Protein AF-A0A2W1AUL0-F1 (afdb_monomer_lite)

pLDDT: mean 84.04, std 12.59, range [45.38, 97.75]

Radius of gyration: 18.48 Å; chains: 1; bounding box: 65×39×52 Å

Secondary structure (DSSP, 8-state):
----PPP-B-SHHHHHHHHHHHHHHSTTIIIIIIGGG-EETTT-PBP------S-EEEES--S-SSSS----SEEEEETTEEEEEEEES--BTTT-HHHHHHHHHHHHHHHHHHHHHHH--EEETTEEEEEEEEE-TTS-EEEEEEE-TT-TTTTSSHHHHHHHHHHTT-EEEEEEESSPPBT--TTHHHHHHHHHHHHHHHHHHT-SSPPPGGGS--GGGEEEEEIIIIIHHHHHHTT--S--HHHHB----

Sequence (253 aa):
MAGVTSLRMYGENSATFLLFQALSQCPKGIEELFLNNLKAFGTGRRTEKKSFENVEVWLFPNFGRGIGFGEPDALILADGLVFWVEVETTINCKTRSAALKRSLRQMWRFHLFQLAVNKGIKIRDGSKVLMGSTLSDDNSLRDAKVKIRDHGVLRKDLPNRLKKAGENLHDHYVLLTVDKPVGGGEGYEKELCNELSNLEKEVSSNLSHPLDSETRLPVDRCWYLYWKGDIERKYNQQGCHAFKLEDIYVRIK

Foldseek 3Di:
DPDDDFAADEDQLVLLVQVVVLQVPFVCSCQQQNQQCWAAFPGRDGDPDRDWPPKDKDAQQAQDPAQGLGTARIWIATPLAIEREHEAAAAALVPPLVVLLVLLLSLLSVLQQLVQLLVHWDADPNFTKGWGWHAGPQREIDIHIGTQVVRPQNVDCVSVSSNSCSVVVRYAYEYEYADDHHPCDPCVSVSSVVSLVVSLVSNQVNDPDGDDPSSRNDSRRYTYDYCVPRRVVVSVVSVSPDDDVVSHYDYDD

Structure (mmCIF, N/CA/C/O backbone):
data_AF-A0A2W1AUL0-F1
#
_entry.id   AF-A0A2W1AUL0-F1
#
loop_
_atom_site.group_PDB
_atom_site.id
_atom_site.type_symbol
_atom_site.label_atom_id
_atom_site.label_alt_id
_atom_site.label_comp_id
_atom_site.label_asym_id
_atom_site.label_entity_id
_atom_site.label_seq_id
_atom_site.pdbx_PDB_ins_code
_atom_site.Cartn_x
_atom_site.Cartn_y
_atom_site.Cartn_z
_atom_site.occupancy
_atom_site.B_iso_or_equiv
_atom_site.auth_seq_id
_atom_site.auth_comp_id
_atom_site.auth_asym_id
_atom_site.auth_atom_id
_atom_site.pdbx_PDB_model_num
ATOM 1 N N . MET A 1 1 ? -43.736 -4.167 8.899 1.00 45.38 1 MET A N 1
ATOM 2 C CA . MET A 1 1 ? -42.270 -4.050 9.049 1.00 45.38 1 MET A CA 1
ATOM 3 C C . MET A 1 1 ? -41.641 -4.713 7.840 1.00 45.38 1 MET A C 1
ATOM 5 O O . MET A 1 1 ? -41.901 -5.890 7.631 1.00 45.38 1 MET A O 1
ATOM 9 N N . ALA A 1 2 ? -40.929 -3.965 6.995 1.00 46.81 2 ALA A N 1
ATOM 10 C CA . ALA A 1 2 ? -40.199 -4.569 5.883 1.00 46.81 2 ALA A CA 1
ATOM 11 C C . ALA A 1 2 ? -39.074 -5.435 6.467 1.00 46.81 2 ALA A C 1
ATOM 13 O O . ALA A 1 2 ? -38.302 -4.955 7.296 1.00 46.81 2 ALA A O 1
ATOM 14 N N . GLY A 1 3 ? -39.035 -6.718 6.103 1.00 51.38 3 GLY A N 1
ATOM 15 C CA . GLY A 1 3 ? -37.980 -7.621 6.549 1.00 51.38 3 GLY A CA 1
ATOM 16 C C . GLY A 1 3 ? -36.635 -7.131 6.026 1.00 51.38 3 GLY A C 1
ATOM 17 O O . GLY A 1 3 ? -36.447 -7.011 4.816 1.00 51.38 3 GLY A O 1
ATOM 18 N N . VAL A 1 4 ? -35.705 -6.823 6.929 1.00 62.81 4 VAL A N 1
ATOM 19 C CA . VAL A 1 4 ? -34.323 -6.529 6.547 1.00 62.81 4 VAL A CA 1
ATOM 20 C C . VAL A 1 4 ? -33.716 -7.834 6.040 1.00 62.81 4 VAL A C 1
ATOM 22 O O . VAL A 1 4 ? -33.586 -8.799 6.792 1.00 62.81 4 VAL A O 1
ATOM 25 N N . THR A 1 5 ? -33.390 -7.887 4.751 1.00 67.25 5 THR A N 1
ATOM 26 C CA . THR A 1 5 ? -32.674 -9.031 4.176 1.00 67.25 5 THR A CA 1
ATOM 27 C C . THR A 1 5 ? -31.221 -8.956 4.625 1.00 67.25 5 THR A C 1
ATOM 29 O O . THR A 1 5 ? -30.568 -7.932 4.427 1.00 67.25 5 THR A O 1
ATOM 32 N N . SER A 1 6 ? -30.708 -10.022 5.237 1.00 64.19 6 SER A N 1
ATOM 33 C CA . SER A 1 6 ? -29.301 -10.088 5.624 1.00 64.19 6 SER A CA 1
ATOM 34 C C . SER A 1 6 ? -28.426 -10.306 4.389 1.00 64.19 6 SER A C 1
ATOM 36 O O . SER A 1 6 ? -28.573 -11.288 3.661 1.00 64.19 6 SER A O 1
ATOM 38 N N . LEU A 1 7 ? -27.509 -9.371 4.143 1.00 64.38 7 LEU A N 1
ATOM 39 C CA . LEU A 1 7 ? -26.485 -9.500 3.112 1.00 64.38 7 LEU A CA 1
ATOM 40 C C . LEU A 1 7 ? -25.291 -10.258 3.706 1.00 64.38 7 LEU A C 1
ATOM 42 O O . LEU A 1 7 ? -24.773 -9.865 4.748 1.00 64.38 7 LEU A O 1
ATOM 46 N N . ARG A 1 8 ? -24.842 -11.329 3.044 1.00 68.44 8 ARG A N 1
ATOM 47 C CA . ARG A 1 8 ? -23.584 -12.015 3.376 1.00 68.44 8 ARG A CA 1
ATOM 48 C C . ARG A 1 8 ? -22.577 -11.749 2.274 1.00 68.44 8 ARG A C 1
ATOM 50 O O . ARG A 1 8 ? -22.843 -12.063 1.116 1.00 68.44 8 ARG A O 1
ATOM 57 N N . MET A 1 9 ? -21.440 -11.173 2.636 1.00 68.19 9 MET A N 1
ATOM 58 C CA . MET A 1 9 ? -20.373 -10.850 1.697 1.00 68.19 9 MET A CA 1
ATOM 59 C C . MET A 1 9 ? -19.154 -11.744 1.926 1.00 68.19 9 MET A C 1
ATOM 61 O O . MET A 1 9 ? -18.875 -12.167 3.050 1.00 68.19 9 MET A O 1
ATOM 65 N N . TYR A 1 10 ? -18.430 -12.020 0.843 1.00 69.06 10 TYR A N 1
ATOM 66 C CA . TYR A 1 10 ? -17.308 -12.955 0.807 1.00 69.06 10 TYR A CA 1
ATOM 67 C C . TYR A 1 10 ? -16.092 -12.305 0.133 1.00 69.06 10 TYR A C 1
ATOM 69 O O . TYR A 1 10 ? -16.246 -11.486 -0.776 1.00 69.06 10 TYR A O 1
ATOM 77 N N . GLY A 1 11 ? -14.889 -12.698 0.557 1.00 71.25 11 GLY A N 1
ATOM 78 C CA . GLY A 1 11 ? -13.615 -12.262 -0.029 1.00 71.25 11 GLY A CA 1
ATOM 79 C C . GLY A 1 11 ? -13.063 -10.927 0.492 1.00 71.25 11 GLY A C 1
ATOM 80 O O . GLY A 1 11 ? -13.791 -10.094 1.033 1.00 71.25 11 GLY A O 1
ATOM 81 N N . GLU A 1 12 ? -11.758 -10.732 0.300 1.00 75.31 12 GLU A N 1
ATOM 82 C CA . GLU A 1 12 ? -10.986 -9.571 0.776 1.00 75.31 12 GLU A CA 1
ATOM 83 C C . GLU A 1 12 ? -11.573 -8.239 0.301 1.00 75.31 12 GLU A C 1
ATOM 85 O O . GLU A 1 12 ? -11.867 -7.390 1.137 1.00 75.31 12 GLU A O 1
ATOM 90 N N . ASN A 1 13 ? -11.916 -8.104 -0.984 1.00 82.19 13 ASN A N 1
ATOM 91 C CA . ASN A 1 13 ? -12.506 -6.869 -1.515 1.00 82.19 13 ASN A CA 1
ATOM 92 C C . ASN A 1 13 ? -13.815 -6.478 -0.808 1.00 82.19 13 ASN A C 1
ATOM 94 O O . ASN A 1 13 ? -14.089 -5.297 -0.601 1.00 82.19 13 ASN A O 1
ATOM 98 N N . SER A 1 14 ? -14.635 -7.452 -0.403 1.00 81.12 14 SER A N 1
ATOM 99 C CA . SER A 1 14 ? -15.853 -7.158 0.357 1.00 81.12 14 SER A CA 1
ATOM 100 C C . SER A 1 14 ? -15.524 -6.603 1.740 1.00 81.12 14 SER A C 1
ATOM 102 O O . SER A 1 14 ? -16.143 -5.634 2.177 1.00 81.12 14 SER A O 1
ATOM 104 N N . ALA A 1 15 ? -14.538 -7.194 2.422 1.00 81.75 15 ALA A N 1
ATOM 105 C CA . ALA A 1 15 ? -14.069 -6.702 3.711 1.00 81.75 15 ALA A CA 1
ATOM 106 C C . ALA A 1 15 ? -13.467 -5.295 3.577 1.00 81.75 15 ALA A C 1
ATOM 108 O O . ALA A 1 15 ? -13.844 -4.410 4.340 1.00 81.75 15 ALA A O 1
ATOM 109 N N . THR A 1 16 ? -12.617 -5.061 2.573 1.00 87.81 16 THR A N 1
ATOM 110 C CA . THR A 1 16 ? -12.061 -3.742 2.237 1.00 87.81 16 THR A CA 1
ATOM 111 C C . THR A 1 16 ? -13.166 -2.706 2.056 1.00 87.81 16 THR A C 1
ATOM 113 O O . THR A 1 16 ? -13.157 -1.672 2.727 1.00 87.81 16 THR A O 1
ATOM 116 N N . PHE A 1 17 ? -14.147 -2.987 1.190 1.00 87.81 17 PHE A N 1
ATOM 117 C CA . PHE A 1 17 ? -15.248 -2.065 0.916 1.00 87.81 17 PHE A CA 1
ATOM 118 C C . PHE A 1 17 ? -16.004 -1.706 2.194 1.00 87.81 17 PHE A C 1
ATOM 120 O O . PHE A 1 17 ? -16.200 -0.531 2.492 1.00 87.81 17 PHE A O 1
ATOM 127 N N . LEU A 1 18 ? -16.379 -2.718 2.973 1.00 85.56 18 LEU A N 1
ATOM 128 C CA . LEU A 1 18 ? -17.125 -2.548 4.210 1.00 85.56 18 LEU A CA 1
ATOM 129 C C . LEU A 1 18 ? -16.354 -1.741 5.267 1.00 85.56 18 LEU A C 1
ATOM 131 O O . LEU A 1 18 ? -16.928 -0.855 5.897 1.00 85.56 18 LEU A O 1
ATOM 135 N N . LEU A 1 19 ? -15.056 -2.007 5.440 1.00 88.38 19 LEU A N 1
ATOM 136 C CA . LEU A 1 19 ? -14.200 -1.292 6.391 1.00 88.38 19 LEU A CA 1
ATOM 137 C C . LEU A 1 19 ? -14.102 0.194 6.040 1.00 88.38 19 LEU A C 1
ATOM 139 O O . LEU A 1 19 ? -14.337 1.055 6.889 1.00 88.38 19 LEU A O 1
ATOM 143 N N . PHE A 1 20 ? -13.789 0.505 4.782 1.00 91.31 20 PHE A N 1
ATOM 144 C CA . PHE A 1 20 ? -13.657 1.891 4.343 1.00 91.31 20 PHE A CA 1
ATOM 145 C C . PHE A 1 20 ? -15.004 2.613 4.264 1.00 91.31 20 PHE A C 1
ATOM 147 O O . PHE A 1 20 ? -15.067 3.799 4.586 1.00 91.31 20 PHE A O 1
ATOM 154 N N . GLN A 1 21 ? -16.093 1.910 3.943 1.00 88.81 21 GLN A N 1
ATOM 155 C CA . GLN A 1 21 ? -17.444 2.458 4.043 1.00 88.81 21 GLN A CA 1
ATOM 156 C C . GLN A 1 21 ? -17.768 2.840 5.493 1.00 88.81 21 GLN A C 1
ATOM 158 O O . GLN A 1 21 ? -18.166 3.978 5.743 1.00 88.81 21 GLN A O 1
ATOM 163 N N . ALA A 1 22 ? -17.531 1.940 6.451 1.00 86.88 22 ALA A N 1
ATOM 164 C CA . ALA A 1 22 ? -17.775 2.198 7.867 1.00 86.88 22 ALA A CA 1
ATOM 165 C C . ALA A 1 22 ? -16.948 3.390 8.375 1.00 86.88 22 ALA A C 1
ATOM 167 O O . ALA A 1 22 ? -17.487 4.280 9.033 1.00 86.88 22 ALA A O 1
ATOM 168 N N . LEU A 1 23 ? -15.660 3.452 8.018 1.00 89.81 23 LEU A N 1
ATOM 169 C CA . LEU A 1 23 ? -14.789 4.578 8.364 1.00 89.81 23 LEU A CA 1
ATOM 170 C C . LEU A 1 23 ? -15.255 5.897 7.738 1.00 89.81 23 LEU A C 1
ATOM 172 O O . LEU A 1 23 ? -15.193 6.926 8.403 1.00 89.81 23 LEU A O 1
ATOM 176 N N . SER A 1 24 ? -15.738 5.882 6.493 1.00 87.94 24 SER A N 1
ATOM 177 C CA . SER A 1 24 ? -16.216 7.096 5.815 1.00 87.94 24 SER A CA 1
ATOM 178 C C . SER A 1 24 ? -17.516 7.654 6.404 1.00 87.94 24 SER A C 1
ATOM 180 O O . SER A 1 24 ? -17.785 8.845 6.288 1.00 87.94 24 SER A O 1
ATOM 182 N N . GLN A 1 25 ? -18.318 6.800 7.046 1.00 85.81 25 GLN A N 1
ATOM 183 C CA . GLN A 1 25 ? -19.571 7.187 7.698 1.00 85.81 25 GLN A CA 1
ATOM 184 C C . GLN A 1 25 ? -19.369 7.703 9.127 1.00 85.81 25 GLN A C 1
ATOM 186 O O . GLN A 1 25 ? -20.283 8.297 9.695 1.00 85.81 25 GLN A O 1
ATOM 191 N N . CYS A 1 26 ? -18.195 7.477 9.717 1.00 85.12 26 CYS A N 1
ATOM 192 C CA . CYS A 1 26 ? -17.883 7.934 11.065 1.00 85.12 26 CYS A CA 1
ATOM 193 C C . CYS A 1 26 ? -17.193 9.311 10.976 1.00 85.12 26 CYS A C 1
ATOM 195 O O . CYS A 1 26 ? -16.295 9.480 10.142 1.00 85.12 26 CYS A O 1
ATOM 197 N N . PRO A 1 27 ? -17.586 10.316 11.785 1.00 83.38 27 PRO A N 1
ATOM 198 C CA . PRO A 1 27 ? -16.955 11.634 11.755 1.00 83.38 27 PRO A CA 1
ATOM 199 C C . PRO A 1 27 ? -15.437 11.522 11.910 1.00 83.38 27 PRO A C 1
ATOM 201 O O . PRO A 1 27 ? -14.952 10.971 12.894 1.00 83.38 27 PRO A O 1
ATOM 204 N N . LYS A 1 28 ? -14.688 12.016 10.915 1.00 85.56 28 LYS A N 1
ATOM 205 C CA . LYS A 1 28 ? -13.220 11.908 10.853 1.00 85.56 28 LYS A CA 1
ATOM 206 C C . LYS A 1 28 ? -12.685 10.474 10.982 1.00 85.56 28 LYS A C 1
ATOM 208 O O . LYS A 1 28 ? -11.548 10.280 11.401 1.00 85.56 28 LYS A O 1
ATOM 213 N N . GLY A 1 29 ? -13.451 9.452 10.595 1.00 89.94 29 GLY A N 1
ATOM 214 C CA . GLY A 1 29 ? -13.047 8.054 10.766 1.00 89.94 29 GLY A CA 1
ATOM 215 C C . GLY A 1 29 ? -11.745 7.709 10.038 1.00 89.94 29 GLY A C 1
ATOM 216 O O . GLY A 1 29 ? -10.861 7.079 10.617 1.00 89.94 29 GLY A O 1
ATOM 217 N N . ILE A 1 30 ? -11.561 8.184 8.802 1.00 92.75 30 ILE A N 1
ATOM 218 C CA . ILE A 1 30 ? -10.293 7.983 8.080 1.00 92.75 30 ILE A CA 1
ATOM 219 C C . ILE A 1 30 ? -9.129 8.698 8.786 1.00 92.75 30 ILE A C 1
ATOM 221 O O . ILE A 1 30 ? -8.042 8.145 8.897 1.00 92.75 30 ILE A O 1
ATOM 225 N N . GLU A 1 31 ? -9.339 9.891 9.329 1.00 91.75 31 GLU A N 1
ATOM 226 C CA . GLU A 1 31 ? -8.282 10.680 9.972 1.00 91.75 31 GLU A CA 1
ATOM 227 C C . GLU A 1 31 ? -7.930 10.133 11.364 1.00 91.75 31 GLU A C 1
ATOM 229 O O . GLU A 1 31 ? -6.799 9.728 11.630 1.00 91.75 31 GLU A O 1
ATOM 234 N N . GLU A 1 32 ? -8.911 10.091 12.263 1.00 89.12 32 GLU A N 1
ATOM 235 C CA . GLU A 1 32 ? -8.718 9.812 13.686 1.00 89.12 32 GLU A CA 1
ATOM 236 C C . GLU A 1 32 ? -8.629 8.320 14.004 1.00 89.12 32 GLU A C 1
ATOM 238 O O . GLU A 1 32 ? -7.923 7.925 14.941 1.00 89.12 32 GLU A O 1
ATOM 243 N N . LEU A 1 33 ? -9.342 7.482 13.247 1.00 90.62 33 LEU A N 1
ATOM 244 C CA . LEU A 1 33 ? -9.374 6.042 13.490 1.00 90.62 33 LEU A CA 1
ATOM 245 C C . LEU A 1 33 ? -8.360 5.309 12.618 1.00 90.62 33 LEU A C 1
ATOM 247 O O . LEU A 1 33 ? -7.656 4.448 13.140 1.00 90.62 33 LEU A O 1
ATOM 251 N N . PHE A 1 34 ? -8.220 5.668 11.342 1.00 94.12 34 PHE A N 1
ATOM 252 C CA . PHE A 1 34 ? -7.261 5.008 10.456 1.00 94.12 34 PHE A CA 1
ATOM 253 C C . PHE A 1 34 ? -5.871 5.660 10.511 1.00 94.12 34 PHE A C 1
ATOM 255 O O . PHE A 1 34 ? -4.945 5.068 11.068 1.00 94.12 34 PHE A O 1
ATOM 262 N N . LEU A 1 35 ? -5.716 6.884 9.994 1.00 94.38 35 LEU A N 1
ATOM 263 C CA . LEU A 1 35 ? -4.406 7.517 9.806 1.00 94.38 35 LEU A CA 1
ATOM 264 C C . LEU A 1 35 ? -3.670 7.722 11.139 1.00 94.38 35 LEU A C 1
ATOM 266 O O . LEU A 1 35 ? -2.532 7.278 11.270 1.00 94.38 35 LEU A O 1
ATOM 270 N N . ASN A 1 36 ? -4.335 8.264 12.166 1.00 92.12 36 ASN A N 1
ATOM 271 C CA . ASN A 1 36 ? -3.750 8.516 13.494 1.00 92.12 36 ASN A CA 1
ATOM 272 C C . ASN A 1 36 ? -3.357 7.247 14.279 1.00 92.12 36 ASN A C 1
ATOM 274 O O . ASN A 1 36 ? -2.718 7.338 15.332 1.00 92.12 36 ASN A O 1
ATOM 278 N N . ASN A 1 37 ? -3.752 6.057 13.814 1.00 92.50 37 ASN A N 1
ATOM 279 C CA . ASN A 1 37 ? -3.419 4.790 14.470 1.00 92.50 37 ASN A CA 1
ATOM 280 C C . ASN A 1 37 ? -2.408 3.948 13.699 1.00 92.50 37 ASN A C 1
ATOM 282 O O . ASN A 1 37 ? -2.004 2.906 14.220 1.00 92.50 37 ASN A O 1
ATOM 286 N N . LEU A 1 38 ? -1.971 4.393 12.516 1.00 94.44 38 LEU A N 1
ATOM 287 C CA . LEU A 1 38 ? -0.911 3.733 11.761 1.00 94.44 38 LEU A CA 1
ATOM 288 C C . LEU A 1 38 ? 0.337 3.574 12.627 1.00 94.44 38 LEU A C 1
ATOM 290 O O . LEU A 1 38 ? 0.796 4.536 13.243 1.00 94.44 38 LEU A O 1
ATOM 294 N N . LYS A 1 39 ? 0.883 2.357 12.660 1.00 93.62 39 LYS A N 1
ATOM 295 C CA . LYS A 1 39 ? 2.101 2.011 13.399 1.00 93.62 39 LYS A CA 1
ATOM 296 C C . LYS A 1 39 ? 3.233 1.712 12.430 1.00 93.62 39 LYS A C 1
ATOM 298 O O . LYS A 1 39 ? 3.053 0.922 11.507 1.00 93.62 39 LYS A O 1
ATOM 303 N N . ALA A 1 40 ? 4.390 2.323 12.644 1.00 93.06 40 ALA A N 1
ATOM 304 C CA . ALA A 1 40 ? 5.563 2.125 11.806 1.00 93.06 40 ALA A CA 1
ATOM 305 C C . ALA A 1 40 ? 6.111 0.700 11.947 1.00 93.06 40 ALA A C 1
ATOM 307 O O . ALA A 1 40 ? 6.136 0.129 13.047 1.00 93.06 40 ALA A O 1
ATOM 308 N N . PHE A 1 41 ? 6.605 0.144 10.843 1.00 91.94 41 PHE A N 1
ATOM 309 C CA . PHE A 1 41 ? 7.368 -1.103 10.860 1.00 91.94 41 PHE A CA 1
ATOM 310 C C . PHE A 1 41 ? 8.595 -0.971 11.785 1.00 91.94 41 PHE A C 1
ATOM 312 O O . PHE A 1 41 ? 9.116 0.121 12.023 1.00 91.94 41 PHE A O 1
ATOM 319 N N . GLY A 1 42 ? 9.028 -2.081 12.385 1.00 87.88 42 GLY A N 1
ATOM 320 C CA . GLY A 1 42 ? 10.198 -2.174 13.267 1.00 87.88 42 GLY A CA 1
ATOM 321 C C . GLY A 1 42 ? 10.044 -1.559 14.660 1.00 87.88 42 GLY A C 1
ATOM 322 O O . GLY A 1 42 ? 10.615 -2.080 15.616 1.00 87.88 42 GLY A O 1
ATOM 323 N N . THR A 1 43 ? 9.277 -0.475 14.793 1.00 89.50 43 THR A N 1
ATOM 324 C CA . THR A 1 43 ? 9.177 0.301 16.041 1.00 89.50 43 THR A CA 1
ATOM 325 C C . THR A 1 43 ? 7.787 0.300 16.663 1.00 89.50 43 THR A C 1
ATOM 327 O O . THR A 1 43 ? 7.659 0.568 17.854 1.00 89.50 43 THR A O 1
ATOM 330 N N . GLY A 1 44 ? 6.736 0.071 15.870 1.00 87.94 44 GLY A N 1
ATOM 331 C CA . GLY A 1 44 ? 5.352 0.191 16.324 1.00 87.94 44 GLY A CA 1
ATOM 332 C C . GLY A 1 44 ? 4.939 1.619 16.710 1.00 87.94 44 GLY A C 1
ATOM 333 O O . GLY A 1 44 ? 3.843 1.805 17.242 1.00 87.94 44 GLY A O 1
ATOM 334 N N . ARG A 1 45 ? 5.790 2.630 16.464 1.00 89.81 45 ARG A N 1
ATOM 335 C CA . ARG A 1 45 ? 5.486 4.035 16.768 1.00 89.81 45 ARG A CA 1
ATOM 336 C C . ARG A 1 45 ? 4.319 4.511 15.921 1.00 89.81 45 ARG A C 1
ATOM 338 O O . ARG A 1 45 ? 4.244 4.199 14.736 1.00 89.81 45 ARG A O 1
ATOM 345 N N . ARG A 1 46 ? 3.415 5.269 16.537 1.00 88.31 46 ARG A N 1
ATOM 346 C CA . ARG A 1 46 ? 2.269 5.850 15.837 1.00 88.31 46 ARG A CA 1
ATOM 347 C C . ARG A 1 46 ? 2.663 7.121 15.098 1.00 88.31 46 ARG A C 1
ATOM 349 O O . ARG A 1 46 ? 3.632 7.770 15.485 1.00 88.31 46 ARG A O 1
ATOM 356 N N . THR A 1 47 ? 1.890 7.478 14.075 1.00 80.69 47 THR A N 1
ATOM 357 C CA . THR A 1 47 ? 2.007 8.803 13.454 1.00 80.69 47 THR A CA 1
ATOM 358 C C . THR A 1 47 ? 1.810 9.916 14.490 1.00 80.69 47 THR A C 1
ATOM 360 O O . THR A 1 47 ? 0.986 9.807 15.401 1.00 80.69 47 THR A O 1
ATOM 363 N N . GLU A 1 48 ? 2.587 10.989 14.358 1.00 75.25 48 GLU A N 1
ATOM 364 C CA . GLU A 1 48 ? 2.522 12.157 15.245 1.00 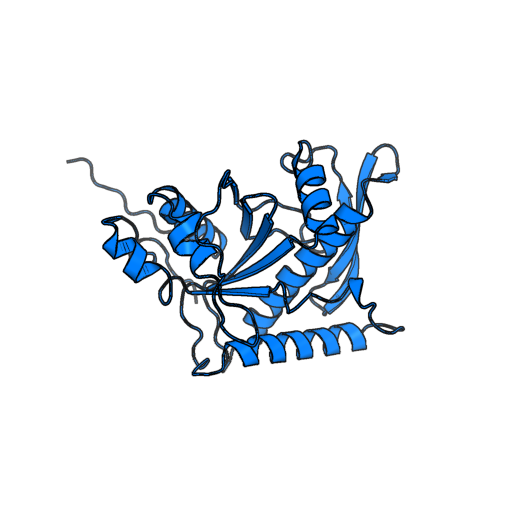75.25 48 GLU A CA 1
ATOM 365 C C . GLU A 1 48 ? 1.509 13.201 14.761 1.00 75.25 48 GLU A C 1
ATOM 367 O O . GLU A 1 48 ? 1.065 14.058 15.531 1.00 75.25 48 GLU A O 1
ATOM 372 N N . LYS A 1 49 ? 1.113 13.127 13.485 1.00 76.00 49 LYS A N 1
ATOM 373 C CA . LYS A 1 49 ? 0.153 14.052 12.890 1.00 76.00 49 LYS A CA 1
ATOM 374 C C . LYS A 1 49 ? -1.238 13.759 13.445 1.00 76.00 49 LYS A C 1
ATOM 376 O O . LYS A 1 49 ? -1.691 12.626 13.384 1.00 76.00 49 LYS A O 1
ATOM 381 N N . LYS A 1 50 ? -1.890 14.780 14.016 1.00 70.69 50 LYS A N 1
ATOM 382 C CA . LYS A 1 50 ? -3.195 14.647 14.694 1.00 70.69 50 LYS A CA 1
ATOM 383 C C . LYS A 1 50 ? -4.393 14.997 13.814 1.00 70.69 50 LYS A C 1
ATOM 385 O O . LYS A 1 50 ? -5.505 14.586 14.136 1.00 70.69 50 LYS A O 1
ATOM 390 N N . SER A 1 51 ? -4.178 15.752 12.744 1.00 83.56 51 SER A N 1
ATOM 391 C CA . SER A 1 51 ? -5.221 16.192 11.820 1.00 83.56 51 SER A CA 1
ATOM 392 C C . SER A 1 51 ? -4.733 16.053 10.392 1.00 83.56 51 SER A C 1
ATOM 394 O O . SER A 1 51 ? -3.580 16.374 10.103 1.00 83.56 51 SER A O 1
ATOM 396 N N . PHE A 1 52 ? -5.623 15.606 9.518 1.00 88.31 52 PHE A N 1
ATOM 397 C CA . PHE A 1 52 ? -5.407 15.592 8.082 1.00 88.31 52 PHE A CA 1
ATOM 398 C C . PHE A 1 52 ? -6.544 16.364 7.421 1.00 88.31 52 PHE A C 1
ATOM 400 O O . PHE A 1 52 ? -7.662 16.330 7.922 1.00 88.31 52 PHE A O 1
ATOM 407 N N . GLU A 1 53 ? -6.275 17.054 6.321 1.00 85.75 53 GLU A N 1
ATOM 408 C CA . GLU A 1 53 ? -7.300 17.730 5.532 1.00 85.75 53 GLU A CA 1
ATOM 409 C C . GLU A 1 53 ? -7.400 17.118 4.129 1.00 85.75 53 GLU A C 1
ATOM 411 O O . GLU A 1 53 ? -6.520 16.387 3.656 1.00 85.75 53 GLU A O 1
ATOM 416 N N . ASN A 1 54 ? -8.506 17.430 3.445 1.00 87.50 54 ASN A N 1
ATOM 417 C CA . ASN A 1 54 ? -8.767 17.024 2.060 1.00 87.50 54 ASN A CA 1
ATOM 418 C C . ASN A 1 54 ? -8.621 15.511 1.833 1.00 87.50 54 ASN A C 1
ATOM 420 O O . ASN A 1 54 ? -8.058 15.075 0.826 1.00 87.50 54 ASN A O 1
ATOM 424 N N . VAL A 1 55 ? -9.107 14.720 2.794 1.00 92.38 55 VAL A N 1
ATOM 425 C CA . VAL A 1 55 ? -9.004 13.265 2.751 1.00 92.38 55 VAL A CA 1
ATOM 426 C C . VAL A 1 55 ? -9.885 12.697 1.647 1.00 92.38 55 VAL A C 1
ATOM 428 O O . VAL A 1 55 ? -11.095 12.914 1.609 1.00 92.38 55 VAL A O 1
ATOM 431 N N . GLU A 1 56 ? -9.269 11.915 0.773 1.00 93.00 56 GLU A N 1
ATOM 432 C CA . GLU A 1 56 ? -9.925 11.238 -0.336 1.00 93.00 56 GLU A CA 1
ATOM 433 C C . GLU A 1 56 ? -9.540 9.758 -0.329 1.00 93.00 56 GLU A C 1
ATOM 435 O O . GLU A 1 56 ? -8.363 9.424 -0.198 1.00 93.00 56 GLU A O 1
ATOM 440 N N . VAL A 1 57 ? -10.524 8.868 -0.478 1.00 93.44 57 VAL A N 1
ATOM 441 C CA . VAL A 1 57 ? -10.320 7.413 -0.496 1.00 93.44 57 VAL A CA 1
ATOM 442 C C . VAL A 1 57 ? -10.766 6.862 -1.843 1.00 93.44 57 VAL A C 1
ATOM 444 O O . VAL A 1 57 ? -11.929 6.988 -2.224 1.00 93.44 57 VAL A O 1
ATOM 447 N N . TRP A 1 58 ? -9.847 6.210 -2.546 1.00 93.25 58 TRP A N 1
ATOM 448 C CA . TRP A 1 58 ? -10.110 5.484 -3.783 1.00 93.25 58 TRP A CA 1
ATOM 449 C C . TRP A 1 58 ? -10.052 3.989 -3.494 1.00 93.25 58 TRP A C 1
ATOM 451 O O . TRP A 1 58 ? -9.017 3.501 -3.050 1.00 93.25 58 TRP A O 1
ATOM 461 N N . LEU A 1 59 ? -11.133 3.255 -3.754 1.00 92.19 59 LEU A N 1
ATOM 462 C CA . LEU A 1 59 ? -11.170 1.803 -3.563 1.00 92.19 59 LEU A CA 1
ATOM 463 C C . LEU A 1 59 ? -10.835 1.070 -4.861 1.00 92.19 59 LEU A C 1
ATOM 465 O O . LEU A 1 59 ? -11.345 1.430 -5.925 1.00 92.19 59 LEU A O 1
ATOM 469 N N . PHE A 1 60 ? -9.992 0.044 -4.753 1.00 89.75 60 PHE A N 1
ATOM 470 C CA . PHE A 1 60 ? -9.578 -0.839 -5.849 1.00 89.75 60 PHE A CA 1
ATOM 471 C C . PHE A 1 60 ? -9.071 -0.120 -7.118 1.00 89.75 60 PHE A C 1
ATOM 473 O O . PHE A 1 60 ? -9.476 -0.488 -8.231 1.00 89.75 60 PHE A O 1
ATOM 480 N N . PRO A 1 61 ? -8.220 0.929 -7.033 1.00 88.12 61 PRO A N 1
ATOM 481 C CA . PRO A 1 61 ? -7.692 1.541 -8.240 1.00 88.12 61 PRO A CA 1
ATOM 482 C C . PRO A 1 61 ? -6.734 0.564 -8.939 1.00 88.12 61 PRO A C 1
ATOM 484 O O . PRO A 1 61 ? -5.610 0.333 -8.516 1.00 88.12 61 PRO A O 1
ATOM 487 N N . ASN A 1 62 ? -7.196 -0.032 -10.032 1.00 84.75 62 ASN A N 1
ATOM 488 C CA . ASN A 1 62 ? -6.447 -1.048 -10.764 1.00 84.75 62 ASN A CA 1
ATOM 489 C C . ASN A 1 62 ? -5.299 -0.422 -11.569 1.00 84.75 62 ASN A C 1
ATOM 491 O O . ASN A 1 62 ? -5.563 0.382 -12.457 1.00 84.75 62 ASN A O 1
ATOM 495 N N . PHE A 1 63 ? -4.049 -0.823 -11.314 1.00 86.44 63 PHE A N 1
ATOM 496 C CA . PHE A 1 63 ? -2.857 -0.410 -12.075 1.00 86.44 63 PHE A CA 1
ATOM 497 C C . PHE A 1 63 ? -2.225 -1.593 -12.833 1.00 86.44 63 PHE A C 1
ATOM 499 O O . PHE A 1 63 ? -1.011 -1.682 -13.038 1.00 86.44 63 PHE A O 1
ATOM 506 N N . GLY A 1 64 ? -3.085 -2.505 -13.292 1.00 74.56 64 GLY A N 1
ATOM 507 C CA . GLY A 1 64 ? -2.754 -3.726 -14.015 1.00 74.56 64 GLY A CA 1
ATOM 508 C C . GLY A 1 64 ? -2.642 -4.950 -13.099 1.00 74.56 64 GLY A C 1
ATOM 509 O O . GLY A 1 64 ? -1.962 -4.921 -12.076 1.00 74.56 64 GLY A O 1
ATOM 510 N N . ARG A 1 65 ? -3.262 -6.065 -13.508 1.00 62.28 65 ARG A N 1
ATOM 511 C CA . ARG A 1 65 ? -3.185 -7.374 -12.828 1.00 62.28 65 ARG A CA 1
ATOM 512 C C . ARG A 1 65 ? -2.089 -8.257 -13.441 1.00 62.28 65 ARG A C 1
ATOM 514 O O . ARG A 1 65 ? -1.771 -8.121 -14.622 1.00 62.28 65 ARG A O 1
ATOM 521 N N . GLY A 1 66 ? -1.521 -9.176 -12.659 1.00 65.44 66 GLY A N 1
ATOM 522 C CA . GLY A 1 66 ? -0.457 -10.083 -13.115 1.00 65.44 66 GLY A CA 1
ATOM 523 C C . GLY A 1 66 ? 0.883 -9.364 -13.302 1.00 65.44 66 GLY A C 1
ATOM 524 O O . GLY A 1 66 ? 1.525 -9.011 -12.322 1.00 65.44 66 GLY A O 1
ATOM 525 N N . ILE A 1 67 ? 1.287 -9.113 -14.555 1.00 66.00 67 ILE A N 1
ATOM 526 C CA . ILE A 1 67 ? 2.533 -8.394 -14.922 1.00 66.00 67 ILE A CA 1
ATOM 527 C C . ILE A 1 67 ? 2.329 -6.854 -14.873 1.00 66.00 67 ILE A C 1
ATOM 529 O O . ILE A 1 67 ? 3.116 -6.071 -15.394 1.00 66.00 67 ILE A O 1
ATOM 533 N N . GLY A 1 68 ? 1.229 -6.390 -14.273 1.00 81.31 68 GLY A N 1
ATOM 534 C CA . GLY A 1 68 ? 1.005 -4.978 -13.958 1.00 81.31 68 GLY A CA 1
ATOM 535 C C . GLY A 1 68 ? 1.663 -4.558 -12.644 1.00 81.31 68 GLY A C 1
ATOM 536 O O . GLY A 1 68 ? 2.469 -5.289 -12.070 1.00 81.31 68 GLY A O 1
ATOM 537 N N . PHE A 1 69 ? 1.299 -3.381 -12.142 1.00 87.00 69 PHE A N 1
ATOM 538 C CA . PHE A 1 69 ? 1.808 -2.887 -10.861 1.00 87.00 69 PHE A CA 1
ATOM 539 C C . PHE A 1 69 ? 0.891 -3.204 -9.669 1.00 87.00 69 PHE A C 1
ATOM 541 O O . PHE A 1 69 ? 1.092 -2.688 -8.573 1.00 87.00 69 PHE A O 1
ATOM 548 N N . GLY A 1 70 ? -0.109 -4.062 -9.873 1.00 86.56 70 GLY A N 1
ATOM 549 C CA . GLY A 1 70 ? -1.063 -4.448 -8.842 1.00 86.56 70 GLY A CA 1
ATOM 550 C C . GLY A 1 70 ? -2.291 -3.541 -8.782 1.00 86.56 70 GLY A C 1
ATOM 551 O O . GLY A 1 70 ? -2.493 -2.636 -9.593 1.00 86.56 70 GLY A O 1
ATOM 552 N N . GLU A 1 71 ? -3.150 -3.842 -7.820 1.00 90.69 71 GLU A N 1
ATOM 553 C CA . GLU A 1 71 ? -4.394 -3.138 -7.516 1.00 90.69 71 GLU A CA 1
ATOM 554 C C . GLU A 1 71 ? -4.412 -3.001 -5.993 1.00 90.69 71 GLU A C 1
ATOM 556 O O . GLU A 1 71 ? -4.688 -3.999 -5.335 1.00 90.69 71 GLU A O 1
ATOM 561 N N . PRO A 1 72 ? -4.032 -1.845 -5.415 1.00 92.62 72 PRO A N 1
ATOM 562 C CA . PRO A 1 72 ? -4.196 -1.649 -3.983 1.00 92.62 72 PRO A CA 1
ATOM 563 C C . PRO A 1 72 ? -5.677 -1.736 -3.625 1.00 92.62 72 PRO A C 1
ATOM 565 O O . PRO A 1 72 ? -6.543 -1.272 -4.372 1.00 92.62 72 PRO A O 1
ATOM 568 N N . ASP A 1 73 ? -5.958 -2.289 -2.454 1.00 93.88 73 ASP A N 1
ATOM 569 C CA . ASP A 1 73 ? -7.302 -2.347 -1.892 1.00 93.88 73 ASP A CA 1
ATOM 570 C C . ASP A 1 73 ? -7.889 -0.947 -1.701 1.00 93.88 73 ASP A C 1
ATOM 572 O O . ASP A 1 73 ? -9.049 -0.684 -2.037 1.00 93.88 73 ASP A O 1
ATOM 576 N N . ALA A 1 74 ? -7.060 -0.022 -1.215 1.00 95.25 74 ALA A N 1
ATOM 577 C CA . ALA A 1 74 ? -7.396 1.389 -1.143 1.00 95.25 74 ALA A CA 1
ATOM 578 C C . ALA A 1 74 ? -6.181 2.288 -1.393 1.00 95.25 74 ALA A C 1
ATOM 580 O O . ALA A 1 74 ? -5.041 1.948 -1.086 1.00 95.25 74 ALA A O 1
ATOM 581 N N . LEU A 1 75 ? -6.442 3.483 -1.910 1.00 95.81 75 LEU A N 1
ATOM 582 C CA . LEU A 1 75 ? -5.485 4.576 -2.016 1.00 95.81 75 LEU A CA 1
ATOM 583 C C . LEU A 1 75 ? -6.071 5.791 -1.297 1.00 95.81 75 LEU A C 1
ATOM 585 O O . LEU A 1 75 ? -7.129 6.290 -1.686 1.00 95.81 75 LEU A O 1
ATOM 589 N N . ILE A 1 76 ? -5.395 6.257 -0.249 1.00 96.06 76 ILE A N 1
ATOM 590 C CA . ILE A 1 76 ? -5.832 7.407 0.550 1.00 96.06 76 ILE A CA 1
ATOM 591 C C . ILE A 1 76 ? -4.926 8.593 0.244 1.00 96.06 76 ILE A C 1
ATOM 593 O O . ILE A 1 76 ? -3.704 8.481 0.307 1.00 96.06 76 ILE A O 1
ATOM 597 N N . LEU A 1 77 ? -5.523 9.737 -0.068 1.00 94.88 77 LEU A N 1
ATOM 598 C CA . LEU A 1 77 ? -4.823 10.989 -0.333 1.00 94.88 77 LEU A CA 1
ATOM 599 C C . LEU A 1 77 ? -5.191 11.970 0.776 1.00 94.88 77 LEU A C 1
ATOM 601 O O . LEU A 1 77 ? -6.375 12.182 1.015 1.00 94.88 77 LEU A O 1
ATOM 605 N N . ALA A 1 78 ? -4.200 12.541 1.459 1.00 93.19 78 ALA A N 1
ATOM 606 C CA . ALA A 1 78 ? -4.434 13.429 2.598 1.00 93.19 78 ALA A CA 1
ATOM 607 C C . ALA A 1 78 ? -3.270 14.416 2.760 1.00 93.19 78 ALA A C 1
ATOM 609 O O . ALA A 1 78 ? -2.134 13.995 2.947 1.00 93.19 78 ALA A O 1
ATOM 610 N N . ASP A 1 79 ? -3.517 15.725 2.672 1.00 89.69 79 ASP A N 1
ATOM 611 C CA . ASP A 1 79 ? -2.480 16.776 2.768 1.00 89.69 79 ASP A CA 1
ATOM 612 C C . ASP A 1 79 ? -1.238 16.570 1.883 1.00 89.69 79 ASP A C 1
ATOM 614 O O . ASP A 1 79 ? -0.103 16.832 2.284 1.00 89.69 79 ASP A O 1
ATOM 618 N N . GLY A 1 80 ? -1.433 16.060 0.666 1.00 90.56 80 GLY A N 1
ATOM 619 C CA . GLY A 1 80 ? -0.325 15.747 -0.243 1.00 90.56 80 GLY A CA 1
ATOM 620 C C . GLY A 1 80 ? 0.485 14.502 0.139 1.00 90.56 80 GLY A C 1
ATOM 621 O O . GLY A 1 80 ? 1.472 14.212 -0.534 1.00 90.56 80 GLY A O 1
ATOM 622 N N . LEU A 1 81 ? 0.062 13.772 1.173 1.00 94.62 81 LEU A N 1
ATOM 623 C CA . LEU A 1 81 ? 0.498 12.415 1.486 1.00 94.62 81 LEU A CA 1
ATOM 624 C C . LEU A 1 81 ? -0.349 11.408 0.709 1.00 94.62 81 LEU A C 1
ATOM 626 O O . LEU A 1 81 ? -1.525 11.654 0.415 1.00 94.62 81 LEU A O 1
ATOM 630 N N . VAL A 1 82 ? 0.256 10.267 0.400 1.00 96.69 82 VAL A N 1
ATOM 631 C CA . VAL A 1 82 ? -0.379 9.160 -0.314 1.00 96.69 82 VAL A CA 1
ATOM 632 C C . VAL A 1 82 ? -0.181 7.890 0.493 1.00 96.69 82 VAL A C 1
ATOM 634 O O . VAL A 1 82 ? 0.952 7.527 0.784 1.00 96.69 82 VAL A O 1
ATOM 637 N N . PHE A 1 83 ? -1.262 7.189 0.816 1.00 97.44 83 PHE A N 1
ATOM 638 C CA . PHE A 1 83 ? -1.219 5.909 1.513 1.00 97.44 83 PHE A CA 1
ATOM 639 C C . PHE A 1 83 ? -1.767 4.812 0.602 1.00 97.44 83 PHE A C 1
ATOM 641 O O . PHE A 1 83 ? -2.957 4.792 0.286 1.00 97.44 83 PHE A O 1
ATOM 648 N N . TRP A 1 84 ? -0.888 3.908 0.185 1.00 97.44 84 TRP A N 1
ATOM 649 C CA . TRP A 1 84 ? -1.197 2.705 -0.580 1.00 97.44 84 TRP A CA 1
ATOM 650 C C . TRP A 1 84 ? -1.554 1.587 0.393 1.00 97.44 84 TRP A C 1
ATOM 652 O O . TRP A 1 84 ? -0.694 1.164 1.162 1.00 97.44 84 TRP A O 1
ATOM 662 N N . VAL A 1 85 ? -2.802 1.130 0.401 1.00 96.81 85 VAL A N 1
ATOM 663 C CA . VAL A 1 85 ? -3.304 0.183 1.401 1.00 96.81 85 VAL A CA 1
ATOM 664 C C . VAL A 1 85 ? -3.514 -1.189 0.776 1.00 96.81 85 VAL A C 1
ATOM 666 O O . VAL A 1 85 ? -4.231 -1.313 -0.214 1.00 96.81 85 VAL A O 1
ATOM 669 N N . GLU A 1 86 ? -2.925 -2.200 1.405 1.00 94.94 86 GLU A N 1
ATOM 670 C CA . GLU A 1 86 ? -3.220 -3.621 1.218 1.00 94.94 86 GLU A CA 1
ATOM 671 C C . GLU A 1 86 ? -4.023 -4.110 2.428 1.00 94.94 86 GLU A C 1
ATOM 673 O O . GLU A 1 86 ? -3.641 -3.845 3.575 1.00 94.94 86 GLU A O 1
ATOM 678 N N . VAL A 1 87 ? -5.135 -4.801 2.196 1.00 91.06 87 VAL A N 1
ATOM 679 C CA . VAL A 1 87 ? -6.032 -5.306 3.235 1.00 91.06 87 VAL A CA 1
ATOM 680 C C . VAL A 1 87 ? -5.984 -6.822 3.272 1.00 91.06 87 VAL A C 1
ATOM 682 O O . VAL A 1 87 ? -6.305 -7.513 2.317 1.00 91.06 87 VAL A O 1
ATOM 685 N N . GLU A 1 88 ? -5.690 -7.352 4.451 1.00 86.81 88 GLU A N 1
ATOM 686 C CA . GLU A 1 88 ? -5.642 -8.786 4.679 1.00 86.81 88 GLU A CA 1
ATOM 687 C C . GLU A 1 88 ? -6.636 -9.215 5.750 1.00 86.81 88 GLU A C 1
ATOM 689 O O . GLU A 1 88 ? -6.623 -8.766 6.904 1.00 86.81 88 GLU A O 1
ATOM 694 N N . THR A 1 89 ? -7.510 -10.154 5.390 1.00 76.06 89 THR A N 1
ATOM 695 C CA . THR A 1 89 ? -8.519 -10.640 6.338 1.00 76.06 89 THR A CA 1
ATOM 696 C C . THR A 1 89 ? -7.942 -11.635 7.337 1.00 76.06 89 THR A C 1
ATOM 698 O O . THR A 1 89 ? -8.519 -11.795 8.413 1.00 76.06 89 THR A O 1
ATOM 701 N N . THR A 1 90 ? -6.807 -12.279 7.034 1.00 69.88 90 THR A N 1
ATOM 702 C CA . THR A 1 90 ? -6.073 -13.128 7.984 1.00 69.88 90 THR A CA 1
ATOM 703 C C . THR A 1 90 ? -4.567 -13.097 7.767 1.00 69.88 90 THR A C 1
ATOM 705 O O . THR A 1 90 ? -4.086 -13.569 6.743 1.00 69.88 90 THR A O 1
ATOM 708 N N . ILE A 1 91 ? -3.816 -12.726 8.805 1.00 64.44 91 ILE A N 1
ATOM 709 C CA . ILE A 1 91 ? -2.373 -12.985 8.879 1.00 64.44 91 ILE A CA 1
ATOM 710 C C . ILE A 1 91 ? -2.089 -13.881 10.086 1.00 64.44 91 ILE A C 1
ATOM 712 O O . ILE A 1 91 ? -2.569 -13.646 11.194 1.00 64.44 91 ILE A O 1
ATOM 716 N N . ASN A 1 92 ? -1.325 -14.951 9.874 1.00 59.81 92 ASN A N 1
ATOM 717 C CA . ASN A 1 92 ? -0.854 -15.830 10.944 1.00 59.81 92 ASN A CA 1
ATOM 718 C C . ASN A 1 92 ? 0.666 -15.954 10.829 1.00 59.81 92 ASN A C 1
ATOM 720 O O . ASN A 1 92 ? 1.166 -16.608 9.918 1.00 59.81 92 ASN A O 1
ATOM 724 N N . CYS A 1 93 ? 1.394 -15.347 11.762 1.00 54.97 93 CYS A N 1
ATOM 725 C CA . CYS A 1 93 ? 2.856 -15.308 11.729 1.00 54.97 93 CYS A CA 1
ATOM 726 C C . CYS A 1 93 ? 3.504 -16.659 12.052 1.00 54.97 93 CYS A C 1
ATOM 728 O O . CYS A 1 93 ? 4.618 -16.923 11.621 1.00 54.97 93 CYS A O 1
ATOM 730 N N . LYS A 1 94 ? 2.802 -17.547 12.769 1.00 53.38 94 LYS A N 1
ATOM 731 C CA . LYS A 1 94 ? 3.324 -18.875 13.140 1.00 53.38 94 LYS A CA 1
ATOM 732 C C . LYS A 1 94 ? 3.295 -19.889 11.998 1.00 53.38 94 LYS A C 1
ATOM 734 O O . LYS A 1 94 ? 4.105 -20.804 11.984 1.00 53.38 94 LYS A O 1
ATOM 739 N N . THR A 1 95 ? 2.326 -19.782 11.086 1.00 52.50 95 THR A N 1
ATOM 740 C CA . THR A 1 95 ? 2.058 -20.824 10.068 1.00 52.50 95 THR A CA 1
ATOM 741 C C . THR A 1 95 ? 1.732 -20.283 8.672 1.00 52.50 95 THR A C 1
ATOM 743 O O . THR A 1 95 ? 1.637 -21.062 7.730 1.00 52.50 95 THR A O 1
ATOM 746 N N . ARG A 1 96 ? 1.562 -18.963 8.501 1.00 57.50 96 ARG A N 1
ATOM 747 C CA . ARG A 1 96 ? 1.158 -18.318 7.237 1.00 57.50 96 ARG A CA 1
ATOM 748 C C . ARG A 1 96 ? 2.079 -17.154 6.835 1.00 57.50 96 ARG A C 1
ATOM 750 O O . ARG A 1 96 ? 1.588 -16.122 6.379 1.00 57.50 96 ARG A O 1
ATOM 757 N N . SER A 1 97 ? 3.403 -17.353 6.907 1.00 64.38 97 SER A N 1
ATOM 758 C CA . SER A 1 97 ? 4.404 -16.461 6.271 1.00 64.38 97 SER A CA 1
ATOM 759 C C . SER A 1 97 ? 4.062 -16.192 4.795 1.00 64.38 97 SER A C 1
ATOM 761 O O . SER A 1 97 ? 4.226 -15.078 4.318 1.00 64.38 97 SER A O 1
ATOM 763 N N . ALA A 1 98 ? 3.453 -17.155 4.093 1.00 78.62 98 ALA A N 1
ATOM 764 C CA . ALA A 1 98 ? 3.035 -16.980 2.703 1.00 78.62 98 ALA A CA 1
ATOM 765 C C . ALA A 1 98 ? 2.023 -15.838 2.483 1.00 78.62 98 ALA A C 1
ATOM 767 O O . ALA A 1 98 ? 2.163 -15.110 1.507 1.00 78.62 98 ALA A O 1
ATOM 768 N N . ALA A 1 99 ? 1.022 -15.665 3.358 1.00 80.88 99 ALA A N 1
ATOM 769 C CA . ALA A 1 99 ? 0.043 -14.584 3.203 1.00 80.88 99 ALA A CA 1
ATOM 770 C C . ALA A 1 99 ? 0.720 -13.226 3.406 1.00 80.88 99 ALA A C 1
ATOM 772 O O . ALA A 1 99 ? 0.703 -12.409 2.497 1.00 80.88 99 ALA A O 1
ATOM 773 N N . LEU A 1 100 ? 1.447 -13.065 4.518 1.00 85.75 100 LEU A N 1
ATOM 774 C CA . LEU A 1 100 ? 2.205 -11.847 4.800 1.00 85.75 100 LEU A CA 1
ATOM 775 C C . LEU A 1 100 ? 3.204 -11.511 3.682 1.00 85.75 100 LEU A C 1
ATOM 777 O O . LEU A 1 100 ? 3.259 -10.373 3.231 1.00 85.75 100 LEU A O 1
ATOM 781 N N . LYS A 1 101 ? 3.960 -12.496 3.180 1.00 88.69 101 LYS A N 1
ATOM 782 C CA . LYS A 1 101 ? 4.877 -12.297 2.048 1.00 88.69 101 LYS A CA 1
ATOM 783 C C . LYS A 1 101 ? 4.152 -11.827 0.788 1.00 88.69 101 LYS A C 1
ATOM 785 O O . LYS A 1 101 ? 4.689 -10.978 0.082 1.00 88.69 101 LYS A O 1
ATOM 790 N N . ARG A 1 102 ? 2.949 -12.340 0.495 1.00 89.31 102 ARG A N 1
ATOM 791 C CA . ARG A 1 102 ? 2.139 -11.850 -0.636 1.00 89.31 102 ARG A CA 1
ATOM 792 C C . ARG A 1 102 ? 1.735 -10.393 -0.437 1.00 89.31 102 ARG A C 1
ATOM 794 O O . ARG A 1 102 ? 1.915 -9.615 -1.365 1.00 89.31 102 ARG A O 1
ATOM 801 N N . SER A 1 103 ? 1.282 -10.011 0.752 1.00 91.38 103 SER A N 1
ATOM 802 C CA . SER A 1 103 ? 0.892 -8.627 1.047 1.00 91.38 103 SER A CA 1
ATOM 803 C C . SER A 1 103 ? 2.097 -7.679 0.964 1.00 91.38 103 SER A C 1
ATOM 805 O O . SER A 1 103 ? 2.030 -6.636 0.321 1.00 91.38 103 SER A O 1
ATOM 807 N N . LEU A 1 104 ? 3.255 -8.076 1.511 1.00 93.69 104 LEU A N 1
ATOM 808 C CA . LEU A 1 104 ? 4.509 -7.317 1.387 1.00 93.69 104 LEU A CA 1
ATOM 809 C C . LEU A 1 104 ? 4.956 -7.182 -0.075 1.00 93.69 104 LEU A C 1
ATOM 811 O O . LEU A 1 104 ? 5.418 -6.120 -0.489 1.00 93.69 104 LEU A O 1
ATOM 815 N N . ARG A 1 105 ? 4.777 -8.231 -0.887 1.00 93.94 105 ARG A N 1
ATOM 816 C CA . ARG A 1 105 ? 5.020 -8.179 -2.333 1.00 93.94 105 ARG A CA 1
ATOM 817 C C . ARG A 1 105 ? 4.089 -7.183 -3.024 1.00 93.94 105 ARG A C 1
ATOM 819 O O . ARG A 1 105 ? 4.557 -6.449 -3.888 1.00 93.94 105 ARG A O 1
ATOM 826 N N . GLN A 1 106 ? 2.806 -7.138 -2.665 1.00 93.88 106 GLN A N 1
ATOM 827 C CA . GLN A 1 106 ? 1.863 -6.156 -3.219 1.00 93.88 106 GLN A CA 1
ATOM 828 C C . GLN A 1 106 ? 2.259 -4.729 -2.844 1.00 93.88 106 GLN A C 1
ATOM 830 O O . GLN A 1 106 ? 2.393 -3.888 -3.730 1.00 93.88 106 GLN A O 1
ATOM 835 N N . MET A 1 107 ? 2.591 -4.479 -1.575 1.00 95.81 107 MET A N 1
ATOM 836 C CA . MET A 1 107 ? 3.136 -3.188 -1.138 1.00 95.81 107 MET A CA 1
ATOM 837 C C . MET A 1 107 ? 4.371 -2.789 -1.954 1.00 95.81 107 MET A C 1
ATOM 839 O O . MET A 1 107 ? 4.497 -1.645 -2.389 1.00 95.81 107 MET A O 1
ATOM 843 N N . TRP A 1 108 ? 5.259 -3.747 -2.235 1.00 95.88 108 TRP A N 1
ATOM 844 C CA . TRP A 1 108 ? 6.414 -3.519 -3.095 1.00 95.88 108 TRP A CA 1
ATOM 845 C C . TRP A 1 108 ? 5.999 -3.170 -4.533 1.00 95.88 108 TRP A C 1
ATOM 847 O O . TRP A 1 108 ? 6.512 -2.212 -5.107 1.00 95.88 108 TRP A O 1
ATOM 857 N N . ARG A 1 109 ? 5.014 -3.855 -5.123 1.00 95.50 109 ARG A N 1
ATOM 858 C CA . ARG A 1 109 ? 4.479 -3.481 -6.446 1.00 95.50 109 ARG A CA 1
ATOM 859 C C . ARG A 1 109 ? 3.944 -2.047 -6.472 1.00 95.50 109 ARG A C 1
ATOM 861 O O . ARG A 1 109 ? 4.209 -1.336 -7.441 1.00 95.50 109 ARG A O 1
ATOM 868 N N . PHE A 1 110 ? 3.280 -1.594 -5.407 1.00 95.75 110 PHE A N 1
ATOM 869 C CA . PHE A 1 110 ? 2.810 -0.206 -5.292 1.00 95.75 110 PHE A CA 1
ATOM 870 C C . PHE A 1 110 ? 3.978 0.776 -5.274 1.00 95.75 110 PHE A C 1
ATOM 872 O O . PHE A 1 110 ? 3.934 1.810 -5.938 1.00 95.75 110 PHE A O 1
ATOM 879 N N . HIS A 1 111 ? 5.061 0.427 -4.582 1.00 96.50 111 HIS A N 1
ATOM 880 C CA . HIS A 1 111 ? 6.271 1.236 -4.596 1.00 96.50 111 HIS A CA 1
ATOM 881 C C . HIS A 1 111 ? 6.889 1.334 -5.990 1.00 96.50 111 HIS A C 1
ATOM 883 O O . HIS A 1 111 ? 7.194 2.425 -6.473 1.00 96.50 111 HIS A O 1
ATOM 889 N N . LEU A 1 112 ? 6.982 0.212 -6.698 1.00 95.69 112 LEU A N 1
ATOM 890 C CA . LEU A 1 112 ? 7.488 0.209 -8.065 1.00 95.69 112 LEU A CA 1
ATOM 891 C C . LEU A 1 112 ? 6.578 0.993 -9.024 1.00 95.69 112 LEU A C 1
ATOM 893 O O . LEU A 1 112 ? 7.071 1.643 -9.952 1.00 95.69 112 LEU A O 1
ATOM 897 N N . PHE A 1 113 ? 5.265 1.008 -8.775 1.00 95.25 113 PHE A N 1
ATOM 898 C CA . PHE A 1 113 ? 4.344 1.891 -9.486 1.00 95.25 113 PHE A CA 1
ATOM 899 C C . PHE A 1 113 ? 4.655 3.363 -9.231 1.00 95.25 113 PHE A C 1
ATOM 901 O O . PHE A 1 113 ? 4.738 4.144 -10.179 1.00 95.25 113 PHE A O 1
ATOM 908 N N . GLN A 1 114 ? 4.866 3.744 -7.971 1.00 95.75 114 GLN A N 1
ATOM 909 C CA . GLN A 1 114 ? 5.217 5.111 -7.597 1.00 95.75 114 GLN A CA 1
ATOM 910 C C . GLN A 1 114 ? 6.508 5.568 -8.295 1.00 95.75 114 GLN A C 1
ATOM 912 O O . GLN A 1 114 ? 6.562 6.675 -8.834 1.00 95.75 114 GLN A O 1
ATOM 917 N N . LEU A 1 115 ? 7.521 4.702 -8.393 1.00 95.44 115 LEU A N 1
ATOM 918 C CA . LEU A 1 115 ? 8.733 4.988 -9.170 1.00 95.44 115 LEU A CA 1
ATOM 919 C C . LEU A 1 115 ? 8.436 5.175 -10.664 1.00 95.44 115 LEU A C 1
ATOM 921 O O . LEU A 1 115 ? 8.993 6.071 -11.303 1.00 95.44 115 LEU A O 1
ATOM 925 N N . ALA A 1 116 ? 7.556 4.352 -11.242 1.00 94.50 116 ALA A N 1
ATOM 926 C CA . ALA A 1 116 ? 7.138 4.494 -12.636 1.00 94.50 116 ALA A CA 1
ATOM 927 C C . ALA A 1 116 ? 6.407 5.826 -12.882 1.00 94.50 116 ALA A C 1
ATOM 929 O O . ALA A 1 116 ? 6.642 6.476 -13.902 1.00 94.50 116 ALA A O 1
ATOM 930 N N . VAL A 1 117 ? 5.571 6.266 -11.936 1.00 94.06 117 VAL A N 1
ATOM 931 C CA . VAL A 1 117 ? 4.918 7.584 -11.963 1.00 94.06 117 VAL A CA 1
ATOM 932 C C . VAL A 1 117 ? 5.952 8.712 -11.904 1.00 94.06 117 VAL A C 1
ATOM 934 O O . VAL A 1 117 ? 5.877 9.639 -12.714 1.00 94.06 117 VAL A O 1
ATOM 937 N N . ASN A 1 118 ? 6.955 8.614 -11.026 1.00 93.50 118 ASN A N 1
ATOM 938 C CA . ASN A 1 118 ? 8.022 9.615 -10.896 1.00 93.50 118 ASN A CA 1
ATOM 939 C C . ASN A 1 118 ? 8.849 9.756 -12.184 1.00 93.50 118 ASN A C 1
ATOM 941 O O . ASN A 1 118 ? 9.158 10.872 -12.605 1.00 93.50 118 ASN A O 1
ATOM 945 N N . LYS A 1 119 ? 9.130 8.634 -12.863 1.00 92.62 119 LYS A N 1
ATOM 946 C CA . LYS A 1 119 ? 9.798 8.602 -14.180 1.00 92.62 119 LYS A CA 1
ATOM 947 C C . LYS A 1 119 ? 8.964 9.239 -15.298 1.00 92.62 119 LYS A C 1
ATOM 949 O O . LYS A 1 119 ? 9.510 9.590 -16.345 1.00 92.62 119 LYS A O 1
ATOM 954 N N . GLY A 1 120 ? 7.663 9.404 -15.079 1.00 89.88 120 GLY A N 1
ATOM 955 C CA . GLY A 1 120 ? 6.759 10.118 -15.965 1.00 89.88 120 GLY A CA 1
ATOM 956 C C . GLY A 1 120 ? 6.149 9.270 -17.080 1.00 89.88 120 GLY A C 1
ATOM 957 O O . GLY A 1 120 ? 6.570 8.159 -17.409 1.00 89.88 120 GLY A O 1
ATOM 958 N N . ILE A 1 121 ? 5.107 9.841 -17.680 1.00 87.56 121 ILE A N 1
ATOM 959 C CA . ILE A 1 121 ? 4.338 9.229 -18.764 1.00 87.56 121 ILE A CA 1
ATOM 960 C C . ILE A 1 121 ? 5.139 9.303 -20.065 1.00 87.56 121 ILE A C 1
ATOM 962 O O . ILE A 1 121 ? 5.563 10.378 -20.485 1.00 87.56 121 ILE A O 1
ATOM 966 N N . LYS A 1 122 ? 5.274 8.167 -20.752 1.00 88.00 122 LYS A N 1
ATOM 967 C CA . LYS A 1 122 ? 5.930 8.064 -22.061 1.00 88.00 122 LYS A CA 1
ATOM 968 C C . LYS A 1 122 ? 4.903 7.904 -23.179 1.00 88.00 122 LYS A C 1
ATOM 970 O O . LYS A 1 122 ? 3.790 7.428 -22.952 1.00 88.00 122 LYS A O 1
ATOM 975 N N . ILE A 1 123 ? 5.288 8.265 -24.402 1.00 82.62 123 ILE A N 1
ATOM 976 C CA . ILE A 1 123 ? 4.519 7.963 -25.616 1.00 82.62 123 ILE A CA 1
ATOM 977 C C . ILE A 1 123 ? 5.177 6.763 -26.303 1.00 82.62 123 ILE A C 1
ATOM 979 O O . ILE A 1 123 ? 6.360 6.809 -26.628 1.00 82.62 123 ILE A O 1
ATOM 983 N N . ARG A 1 124 ? 4.416 5.685 -26.518 1.00 80.94 124 ARG A N 1
ATOM 984 C CA . ARG A 1 124 ? 4.828 4.516 -27.311 1.00 80.94 124 ARG A CA 1
ATOM 985 C C . ARG A 1 124 ? 3.680 4.034 -28.175 1.00 80.94 124 ARG A C 1
ATOM 987 O O . ARG A 1 124 ? 2.563 3.912 -27.677 1.00 80.94 124 ARG A O 1
ATOM 994 N N . ASP A 1 125 ? 3.966 3.746 -29.440 1.00 82.56 125 ASP A N 1
ATOM 995 C CA . ASP A 1 125 ? 2.995 3.210 -30.403 1.00 82.56 125 ASP A CA 1
ATOM 996 C C . ASP A 1 125 ? 1.697 4.047 -30.434 1.00 82.56 125 ASP A C 1
ATOM 998 O O . ASP A 1 125 ? 0.582 3.533 -30.360 1.00 82.56 125 ASP A O 1
ATOM 1002 N N . GLY A 1 126 ? 1.846 5.380 -30.402 1.00 81.06 126 GLY A N 1
ATOM 1003 C CA . GLY A 1 126 ? 0.730 6.335 -30.366 1.00 81.06 126 GLY A CA 1
ATOM 1004 C C . GLY A 1 126 ? -0.068 6.384 -29.053 1.00 81.06 126 GLY A C 1
ATOM 1005 O O . GLY A 1 126 ? -1.087 7.067 -28.983 1.00 81.06 126 GLY A O 1
ATOM 1006 N N . SER A 1 127 ? 0.366 5.685 -28.000 1.00 83.81 127 SER A N 1
ATOM 1007 C CA . SER A 1 127 ? -0.330 5.602 -26.709 1.00 83.81 127 SER A CA 1
ATOM 1008 C C . SER A 1 127 ? 0.491 6.198 -25.562 1.00 83.81 127 SER A C 1
ATOM 1010 O O . SER A 1 127 ? 1.694 5.958 -25.454 1.00 83.81 127 SER A O 1
ATOM 1012 N N . LYS A 1 128 ? -0.176 6.930 -24.657 1.00 87.00 128 LYS A N 1
ATOM 1013 C CA . LYS A 1 128 ? 0.397 7.362 -23.370 1.00 87.00 128 LYS A CA 1
ATOM 1014 C C . LYS A 1 128 ? 0.461 6.178 -22.406 1.00 87.00 128 LYS A C 1
ATOM 1016 O O . LYS A 1 128 ? -0.564 5.536 -22.152 1.00 87.00 128 LYS A O 1
ATOM 1021 N N . VAL A 1 129 ? 1.651 5.888 -21.891 1.00 88.62 129 VAL A N 1
ATOM 1022 C CA . VAL A 1 129 ? 1.925 4.709 -21.064 1.00 88.62 129 VAL A CA 1
ATOM 1023 C C . VAL A 1 129 ? 2.816 5.061 -19.876 1.00 88.62 129 VAL A C 1
ATOM 1025 O O . VAL A 1 129 ? 3.743 5.859 -20.006 1.00 88.62 129 VAL A O 1
ATOM 1028 N N . LEU A 1 130 ? 2.549 4.438 -18.731 1.00 90.00 130 LEU A N 1
ATOM 1029 C CA . LEU A 1 130 ? 3.500 4.339 -17.624 1.00 90.00 130 LEU A CA 1
ATOM 1030 C C . LEU A 1 130 ? 4.265 3.025 -17.767 1.00 90.00 130 LEU A C 1
ATOM 1032 O O . LEU A 1 130 ? 3.673 1.996 -18.103 1.00 90.00 130 LEU A O 1
ATOM 1036 N N . MET A 1 131 ? 5.576 3.075 -17.551 1.00 91.94 131 MET A N 1
ATOM 1037 C CA . MET A 1 131 ? 6.467 1.921 -17.645 1.00 91.94 131 MET A CA 1
ATOM 1038 C C . MET A 1 131 ? 7.457 1.927 -16.489 1.00 91.94 131 MET A C 1
ATOM 1040 O O . MET A 1 131 ? 7.960 2.981 -16.104 1.00 91.94 131 MET A O 1
ATOM 1044 N N . GLY A 1 132 ? 7.777 0.741 -15.996 1.00 93.38 132 GLY A N 1
ATOM 1045 C CA . GLY A 1 132 ? 8.707 0.531 -14.898 1.00 93.38 132 GLY A CA 1
ATOM 1046 C C . GLY A 1 132 ? 8.811 -0.950 -14.572 1.00 93.38 132 GLY A C 1
ATOM 1047 O O . GLY A 1 132 ? 8.194 -1.775 -15.241 1.00 93.38 132 GLY A O 1
ATOM 1048 N N . SER A 1 133 ? 9.585 -1.276 -13.547 1.00 93.81 133 SER A N 1
ATOM 1049 C CA . SER A 1 133 ? 9.660 -2.642 -13.037 1.00 93.81 133 SER A CA 1
ATOM 1050 C C . SER A 1 133 ? 8.414 -2.970 -12.211 1.00 93.81 133 SER A C 1
ATOM 1052 O O . SER A 1 133 ? 7.788 -2.085 -11.646 1.00 93.81 133 SER A O 1
ATOM 1054 N N . THR A 1 134 ? 8.070 -4.242 -12.100 1.00 94.44 134 THR A N 1
ATOM 1055 C CA . THR A 1 134 ? 7.139 -4.789 -11.108 1.00 94.44 134 THR A CA 1
ATOM 1056 C C . THR A 1 134 ? 7.734 -6.068 -10.535 1.00 94.44 134 THR A C 1
ATOM 1058 O O . THR A 1 134 ? 8.713 -6.593 -11.066 1.00 94.44 134 THR A O 1
ATOM 1061 N N . LEU A 1 135 ? 7.134 -6.587 -9.471 1.00 93.06 135 LEU A N 1
ATOM 1062 C CA . LEU A 1 135 ? 7.552 -7.826 -8.829 1.00 93.06 135 LEU A CA 1
ATOM 1063 C C . LEU A 1 135 ? 6.562 -8.952 -9.163 1.00 93.06 135 LEU A C 1
ATOM 1065 O O . LEU A 1 135 ? 5.394 -8.851 -8.806 1.00 93.06 135 LEU A O 1
ATOM 1069 N N . SER A 1 136 ? 6.964 -10.031 -9.838 1.00 91.44 136 SER A N 1
ATOM 1070 C CA . SER A 1 136 ? 6.070 -11.175 -10.104 1.00 91.44 136 SER A CA 1
ATOM 1071 C C . SER A 1 136 ? 5.901 -12.093 -8.885 1.00 91.44 136 SER A C 1
ATOM 1073 O O . SER A 1 136 ? 6.543 -11.912 -7.852 1.00 91.44 136 SER A O 1
ATOM 1075 N N . ASP A 1 137 ? 4.978 -13.059 -8.966 1.00 89.38 137 ASP A N 1
ATOM 1076 C CA . ASP A 1 137 ? 4.651 -13.938 -7.829 1.00 89.38 137 ASP A CA 1
ATOM 1077 C C . ASP A 1 137 ? 5.756 -14.940 -7.463 1.00 89.38 137 ASP A C 1
ATOM 1079 O O . ASP A 1 137 ? 5.773 -15.467 -6.350 1.00 89.38 137 ASP A O 1
ATOM 1083 N N . ASP A 1 138 ? 6.694 -15.149 -8.381 1.00 90.31 138 ASP A N 1
ATOM 1084 C CA . ASP A 1 138 ? 7.952 -15.878 -8.203 1.00 90.31 138 ASP A CA 1
ATOM 1085 C C . ASP A 1 138 ? 9.073 -14.989 -7.618 1.00 90.31 138 ASP A C 1
ATOM 1087 O O . ASP A 1 138 ? 10.231 -15.395 -7.599 1.00 90.31 138 ASP A O 1
ATOM 1091 N N . ASN A 1 139 ? 8.748 -13.767 -7.172 1.00 91.44 139 ASN A N 1
ATOM 1092 C CA . ASN A 1 139 ? 9.689 -12.763 -6.670 1.00 91.44 139 ASN A CA 1
ATOM 1093 C C . ASN A 1 139 ? 10.750 -12.314 -7.699 1.00 91.44 139 ASN A C 1
ATOM 1095 O O . ASN A 1 139 ? 11.827 -11.860 -7.318 1.00 91.44 139 ASN A O 1
ATOM 1099 N N . SER A 1 140 ? 10.477 -12.424 -9.001 1.00 92.38 140 SER A N 1
ATOM 1100 C CA . SER A 1 140 ? 11.344 -11.869 -10.052 1.00 92.38 140 SER A CA 1
ATOM 1101 C C . SER A 1 140 ? 10.930 -10.447 -10.433 1.00 92.38 140 SER A C 1
ATOM 1103 O O . SER A 1 140 ? 9.740 -10.133 -10.485 1.00 92.38 140 SER A O 1
ATOM 1105 N N . LEU A 1 141 ? 11.894 -9.580 -10.759 1.00 93.44 141 LEU A N 1
ATOM 1106 C CA . LEU A 1 141 ? 11.575 -8.287 -11.368 1.00 93.44 141 LEU A CA 1
ATOM 1107 C C . LEU A 1 141 ? 11.200 -8.475 -12.842 1.00 93.44 141 LEU A C 1
ATOM 1109 O O . LEU A 1 141 ? 11.881 -9.177 -13.590 1.00 93.44 141 LEU A O 1
ATOM 1113 N N . ARG A 1 142 ? 10.103 -7.846 -13.260 1.00 92.44 142 ARG A N 1
ATOM 1114 C CA . ARG A 1 142 ? 9.573 -7.893 -14.629 1.00 92.44 142 ARG A CA 1
ATOM 1115 C C . ARG A 1 142 ? 9.260 -6.486 -15.117 1.00 92.44 142 ARG A C 1
ATOM 1117 O O . ARG A 1 142 ? 8.973 -5.608 -14.311 1.00 92.44 142 ARG A O 1
ATOM 1124 N N . ASP A 1 143 ? 9.240 -6.288 -16.428 1.00 92.06 143 ASP A N 1
ATOM 1125 C CA . ASP A 1 143 ? 8.757 -5.036 -17.006 1.00 92.06 143 ASP A CA 1
ATOM 1126 C C . ASP A 1 143 ? 7.229 -4.964 -16.930 1.00 92.06 143 ASP A C 1
ATOM 1128 O O . ASP A 1 143 ? 6.525 -5.813 -17.477 1.00 92.06 143 ASP A O 1
ATOM 1132 N N . ALA A 1 144 ? 6.721 -3.910 -16.299 1.00 91.69 144 ALA A N 1
ATOM 1133 C CA . ALA A 1 144 ? 5.308 -3.578 -16.250 1.00 91.69 144 ALA A CA 1
ATOM 1134 C C . ALA A 1 144 ? 4.980 -2.369 -17.126 1.00 91.69 144 ALA A C 1
ATOM 1136 O O . ALA A 1 144 ? 5.766 -1.430 -17.310 1.00 91.69 144 ALA A O 1
ATOM 1137 N N . LYS A 1 145 ? 3.760 -2.386 -17.665 1.00 89.31 145 LYS A N 1
ATOM 1138 C CA . LYS A 1 145 ? 3.224 -1.328 -18.519 1.00 89.31 145 LYS A CA 1
ATOM 1139 C C . LYS A 1 145 ? 1.752 -1.099 -18.215 1.00 89.31 145 LYS A C 1
ATOM 1141 O O . LYS A 1 145 ? 0.953 -2.028 -18.281 1.00 89.31 145 LYS A O 1
ATOM 1146 N N . VAL A 1 146 ? 1.382 0.163 -18.014 1.00 87.56 146 VAL A N 1
ATOM 1147 C CA . VAL A 1 146 ? -0.017 0.589 -17.886 1.00 87.56 146 VAL A CA 1
ATOM 1148 C C . VAL A 1 146 ? -0.345 1.572 -18.997 1.00 87.56 146 VAL A C 1
ATOM 1150 O O . VAL A 1 146 ? 0.329 2.589 -19.171 1.00 87.56 146 VAL A O 1
ATOM 1153 N N . LYS A 1 147 ? -1.384 1.264 -19.778 1.00 84.75 147 LYS A N 1
ATOM 1154 C CA . LYS A 1 147 ? -1.930 2.181 -20.785 1.00 84.75 147 LYS A CA 1
ATOM 1155 C C . LYS A 1 147 ? -2.867 3.174 -20.099 1.00 84.75 147 LYS A C 1
ATOM 1157 O O . LYS A 1 147 ? -3.737 2.776 -19.335 1.00 84.75 147 LYS A O 1
ATOM 1162 N N . ILE A 1 148 ? -2.695 4.462 -20.392 1.00 80.25 148 ILE A N 1
ATOM 1163 C CA . ILE A 1 148 ? -3.466 5.546 -19.753 1.00 80.25 148 ILE A CA 1
ATOM 1164 C C . ILE A 1 148 ? -4.739 5.868 -20.542 1.00 80.25 148 ILE A C 1
ATOM 1166 O O . ILE A 1 148 ? -5.755 6.285 -19.984 1.00 80.25 148 ILE A O 1
ATOM 1170 N N . ARG A 1 149 ? -4.711 5.656 -21.864 1.00 69.81 149 ARG A N 1
ATOM 1171 C CA . ARG A 1 149 ? -5.922 5.713 -22.689 1.00 69.81 149 ARG A CA 1
ATOM 1172 C C . ARG A 1 149 ? -6.890 4.648 -22.166 1.00 69.81 149 ARG A C 1
ATOM 1174 O O . ARG A 1 149 ? -6.470 3.525 -21.928 1.00 69.81 149 ARG A O 1
ATOM 1181 N N . ASP A 1 150 ? -8.134 5.020 -21.909 1.00 66.25 150 ASP A N 1
ATOM 1182 C CA . ASP A 1 150 ? -9.133 4.120 -21.316 1.00 66.25 150 ASP A CA 1
ATOM 1183 C C . ASP A 1 150 ? -9.302 4.316 -19.791 1.00 66.25 150 ASP A C 1
ATOM 1185 O O . ASP A 1 150 ? -10.363 4.069 -19.227 1.00 66.25 150 ASP A O 1
ATOM 1189 N N . HIS A 1 151 ? -8.242 4.752 -19.099 1.00 69.69 151 HIS A N 1
ATOM 1190 C CA . HIS A 1 151 ? -8.070 4.467 -17.673 1.00 69.69 151 HIS A CA 1
ATOM 1191 C C . HIS A 1 151 ? -8.818 5.441 -16.750 1.00 69.69 151 HIS A C 1
ATOM 1193 O O . HIS A 1 151 ? -8.337 6.540 -16.484 1.00 69.69 151 HIS A O 1
ATOM 1199 N N . GLY A 1 152 ? -9.969 5.035 -16.204 1.00 69.62 152 GLY A N 1
ATOM 1200 C CA . GLY A 1 152 ? -10.831 5.897 -15.374 1.00 69.62 152 GLY A CA 1
ATOM 1201 C C . GLY A 1 152 ? -10.115 6.613 -14.217 1.00 69.62 152 GLY A C 1
ATOM 1202 O O . GLY A 1 152 ? -10.386 7.783 -13.961 1.00 69.62 152 GLY A O 1
ATOM 1203 N N . VAL A 1 153 ? -9.147 5.939 -13.588 1.00 74.12 153 VAL A N 1
ATOM 1204 C CA . VAL A 1 153 ? -8.349 6.463 -12.462 1.00 74.12 153 VAL A CA 1
ATOM 1205 C C . VAL A 1 153 ? -7.166 7.351 -12.906 1.00 74.12 153 VAL A C 1
ATOM 1207 O O . VAL A 1 153 ? -6.969 8.437 -12.372 1.00 74.12 153 VAL A O 1
ATOM 1210 N N . LEU A 1 154 ? -6.394 6.944 -13.924 1.00 76.75 154 LEU A N 1
ATOM 1211 C CA . LEU A 1 154 ? -5.159 7.629 -14.351 1.00 76.75 154 LEU A CA 1
ATOM 1212 C C . LEU A 1 154 ? -5.372 8.738 -15.395 1.00 76.75 154 LEU A C 1
ATOM 1214 O O . LEU A 1 154 ? -4.409 9.326 -15.882 1.00 76.75 154 LEU A O 1
ATOM 1218 N N . ARG A 1 155 ? -6.621 9.023 -15.768 1.00 68.50 155 ARG A N 1
ATOM 1219 C CA . ARG A 1 155 ? -6.974 10.059 -16.753 1.00 68.50 155 ARG A CA 1
ATOM 1220 C C . ARG A 1 155 ? -7.049 11.478 -16.199 1.00 68.50 155 ARG A C 1
ATOM 1222 O O . ARG A 1 155 ? -7.106 12.413 -16.994 1.00 68.50 155 ARG A O 1
ATOM 1229 N N . LYS A 1 156 ? -7.116 11.632 -14.878 1.00 71.94 156 LYS A N 1
ATOM 1230 C CA . LYS A 1 156 ? -7.323 12.924 -14.213 1.00 71.94 156 LYS A CA 1
ATOM 1231 C C . LYS A 1 156 ? -6.004 13.479 -13.654 1.00 71.94 156 LYS A C 1
ATOM 1233 O O . LYS A 1 156 ? -4.935 13.264 -14.215 1.00 71.94 156 LYS A O 1
ATOM 1238 N N . ASP A 1 157 ? -6.095 14.218 -12.562 1.00 84.62 157 ASP A N 1
ATOM 1239 C CA . ASP A 1 157 ? -5.023 14.842 -11.791 1.00 84.62 157 ASP A CA 1
ATOM 1240 C C . ASP A 1 157 ? -4.217 13.854 -10.932 1.00 84.62 157 ASP A C 1
ATOM 1242 O O . ASP A 1 157 ? -3.106 14.182 -10.512 1.00 84.62 157 ASP A O 1
ATOM 1246 N N . LEU A 1 158 ? -4.739 12.644 -10.694 1.00 88.12 158 LEU A N 1
ATOM 1247 C CA . LEU A 1 158 ? -4.112 11.663 -9.808 1.00 88.12 158 LEU A CA 1
ATOM 1248 C C . LEU A 1 158 ? -2.631 11.385 -10.131 1.00 88.12 158 LEU A C 1
ATOM 1250 O O . LEU A 1 158 ? -1.831 11.475 -9.204 1.00 88.12 158 LEU A O 1
ATOM 1254 N N . PRO A 1 159 ? -2.196 11.139 -11.388 1.00 89.50 159 PRO A N 1
ATOM 1255 C CA . PRO A 1 159 ? -0.774 10.932 -11.676 1.00 89.50 159 PRO A CA 1
ATOM 1256 C C . PRO A 1 159 ? 0.114 12.104 -11.244 1.00 89.50 159 PRO A C 1
ATOM 1258 O O . PRO A 1 159 ? 1.225 11.881 -10.776 1.00 89.50 159 PRO A O 1
ATOM 1261 N N . ASN A 1 160 ? -0.371 13.346 -11.349 1.00 89.81 160 ASN A N 1
ATOM 1262 C CA . ASN A 1 160 ? 0.382 14.525 -10.918 1.00 89.81 160 ASN A CA 1
ATOM 1263 C C . ASN A 1 160 ? 0.461 14.612 -9.390 1.00 89.81 160 ASN A C 1
ATOM 1265 O O . ASN A 1 160 ? 1.509 14.957 -8.851 1.00 89.81 160 ASN A O 1
ATOM 1269 N N . ARG A 1 161 ? -0.629 14.276 -8.688 1.00 92.38 161 ARG A N 1
ATOM 1270 C CA . ARG A 1 161 ? -0.660 14.221 -7.217 1.00 92.38 161 ARG A CA 1
ATOM 1271 C C . ARG A 1 161 ? 0.268 13.135 -6.685 1.00 92.38 161 ARG A C 1
ATOM 1273 O O . ARG A 1 161 ? 1.069 13.413 -5.799 1.00 92.38 161 ARG A O 1
ATOM 1280 N N . LEU A 1 162 ? 0.217 11.946 -7.284 1.00 93.94 162 LEU A N 1
ATOM 1281 C CA . LEU A 1 162 ? 1.120 10.840 -6.977 1.00 93.94 162 LEU A CA 1
ATOM 1282 C C . LEU A 1 162 ? 2.574 11.220 -7.253 1.00 93.94 162 LEU A C 1
ATOM 1284 O O . LEU A 1 162 ? 3.425 11.012 -6.397 1.00 93.94 162 LEU A O 1
ATOM 1288 N N . LYS A 1 163 ? 2.864 11.831 -8.408 1.00 94.31 163 LYS A N 1
ATOM 1289 C CA . LYS A 1 163 ? 4.216 12.292 -8.741 1.00 94.31 163 LYS A CA 1
ATOM 1290 C C . LYS A 1 163 ? 4.742 13.284 -7.706 1.00 94.31 163 LYS A C 1
ATOM 1292 O O . LYS A 1 163 ? 5.837 13.100 -7.190 1.00 94.31 163 LYS A O 1
ATOM 1297 N N . LYS A 1 164 ? 3.937 14.290 -7.352 1.00 94.50 164 LYS A N 1
ATOM 1298 C CA . LYS A 1 164 ? 4.300 15.283 -6.335 1.00 94.50 164 LYS A CA 1
ATOM 1299 C C . LYS A 1 164 ? 4.551 14.630 -4.975 1.00 94.50 164 LYS A C 1
ATOM 1301 O O . LYS A 1 164 ? 5.488 15.020 -4.291 1.00 94.50 164 LYS A O 1
ATOM 1306 N N . ALA A 1 165 ? 3.739 13.655 -4.571 1.00 93.94 165 ALA A N 1
ATOM 1307 C CA . ALA A 1 165 ? 3.971 12.933 -3.325 1.00 93.94 165 ALA A CA 1
ATOM 1308 C C . ALA A 1 165 ? 5.292 12.150 -3.369 1.00 93.94 165 ALA A C 1
ATOM 1310 O O . ALA A 1 165 ? 6.103 12.283 -2.459 1.00 93.94 165 ALA A O 1
ATOM 1311 N N . GLY A 1 166 ? 5.553 11.426 -4.460 1.00 92.81 166 GLY A N 1
ATOM 1312 C CA . GLY A 1 166 ? 6.796 10.680 -4.652 1.00 92.81 166 GLY A CA 1
ATOM 1313 C C . GLY A 1 166 ? 8.049 11.558 -4.663 1.00 92.81 166 GLY A C 1
ATOM 1314 O O . GLY A 1 166 ? 9.042 11.205 -4.035 1.00 92.81 166 GLY A O 1
ATOM 1315 N N . GLU A 1 167 ? 8.005 12.718 -5.324 1.00 93.19 167 GLU A N 1
ATOM 1316 C CA . GLU A 1 167 ? 9.107 13.698 -5.342 1.00 93.19 167 GLU A CA 1
ATOM 1317 C C . GLU A 1 167 ? 9.422 14.261 -3.942 1.00 93.19 167 GLU A C 1
ATOM 1319 O O . GLU A 1 167 ? 10.562 14.633 -3.678 1.00 93.19 167 GLU A O 1
ATOM 1324 N N . ASN A 1 168 ? 8.436 14.289 -3.038 1.00 93.56 168 ASN A N 1
ATOM 1325 C CA . ASN A 1 168 ? 8.588 14.760 -1.658 1.00 93.56 168 ASN A CA 1
ATOM 1326 C C . ASN A 1 168 ? 8.741 13.620 -0.632 1.00 93.56 168 ASN A C 1
ATOM 1328 O O . ASN A 1 168 ? 8.717 13.883 0.565 1.00 93.56 168 ASN A O 1
ATOM 1332 N N . LEU A 1 169 ? 8.880 12.362 -1.074 1.00 92.81 169 LEU A N 1
ATOM 1333 C CA . LEU A 1 169 ? 8.931 11.172 -0.206 1.00 92.81 169 LEU A CA 1
ATOM 1334 C C . LEU A 1 169 ? 7.688 10.994 0.692 1.00 92.81 169 LEU A C 1
ATOM 1336 O O . LEU A 1 169 ? 7.759 10.423 1.778 1.00 92.81 169 LEU A O 1
ATOM 1340 N N . HIS A 1 170 ? 6.538 11.465 0.218 1.00 94.81 170 HIS A N 1
ATOM 1341 C CA . HIS A 1 170 ? 5.246 11.473 0.910 1.00 94.81 170 HIS A CA 1
ATOM 1342 C C . HIS A 1 170 ? 4.340 10.277 0.546 1.00 94.81 170 HIS A C 1
ATOM 1344 O O . HIS A 1 170 ? 3.155 10.258 0.885 1.00 94.81 170 HIS A O 1
ATOM 1350 N N . ASP A 1 171 ? 4.867 9.291 -0.178 1.00 96.12 171 ASP A N 1
ATOM 1351 C CA . ASP A 1 171 ? 4.225 7.998 -0.411 1.00 96.12 171 ASP A CA 1
ATOM 1352 C C . ASP A 1 171 ? 4.494 7.017 0.740 1.00 96.12 171 ASP A C 1
ATOM 1354 O O . ASP A 1 171 ? 5.631 6.805 1.157 1.00 96.12 171 ASP A O 1
ATOM 1358 N N . HIS A 1 172 ? 3.427 6.402 1.239 1.00 97.50 172 HIS A N 1
ATOM 1359 C CA . HIS A 1 172 ? 3.414 5.485 2.371 1.00 97.50 172 HIS A CA 1
ATOM 1360 C C . HIS A 1 172 ? 2.692 4.191 2.002 1.00 97.50 172 HIS A C 1
ATOM 1362 O O . HIS A 1 172 ? 1.683 4.214 1.299 1.00 97.50 172 HIS A O 1
ATOM 1368 N N . TYR A 1 173 ? 3.168 3.063 2.518 1.00 97.75 173 TYR A N 1
ATOM 1369 C CA . TYR A 1 173 ? 2.638 1.735 2.207 1.00 97.75 173 TYR A CA 1
ATOM 1370 C C . TYR A 1 173 ? 2.063 1.122 3.477 1.00 97.75 173 TYR A C 1
ATOM 1372 O O . TYR A 1 173 ? 2.751 1.032 4.491 1.00 97.75 173 TYR A O 1
ATOM 1380 N N . VAL A 1 174 ? 0.797 0.722 3.444 1.00 97.12 174 VAL A N 1
ATOM 1381 C CA . VAL A 1 174 ? 0.031 0.342 4.628 1.00 97.12 174 VAL A CA 1
ATOM 1382 C C . VAL A 1 174 ? -0.477 -1.085 4.495 1.00 97.12 174 VAL A C 1
ATOM 1384 O O . VAL A 1 174 ? -1.199 -1.403 3.558 1.00 97.12 174 VAL A O 1
ATOM 1387 N N . LEU A 1 175 ? -0.168 -1.914 5.488 1.00 94.50 175 LEU A N 1
ATOM 1388 C CA . LEU A 1 175 ? -0.788 -3.218 5.681 1.00 94.50 175 LEU A CA 1
ATOM 1389 C C . LEU A 1 175 ? -1.904 -3.111 6.726 1.00 94.50 175 LEU A C 1
ATOM 1391 O O . LEU A 1 175 ? -1.643 -3.010 7.929 1.00 94.50 175 LEU A O 1
ATOM 1395 N N . LEU A 1 176 ? -3.157 -3.142 6.281 1.00 91.94 176 LEU A N 1
ATOM 1396 C CA . LEU A 1 176 ? -4.313 -3.246 7.163 1.00 91.94 176 LEU A CA 1
ATOM 1397 C C . LEU A 1 176 ? -4.675 -4.715 7.345 1.00 91.94 176 LEU A C 1
ATOM 1399 O O . LEU A 1 176 ? -4.857 -5.450 6.383 1.00 91.94 176 LEU A O 1
ATOM 1403 N N . THR A 1 177 ? -4.858 -5.137 8.588 1.00 87.00 177 THR A N 1
ATOM 1404 C CA . THR A 1 177 ? -5.355 -6.481 8.893 1.00 87.00 177 THR A CA 1
ATOM 1405 C C . THR A 1 177 ? -6.606 -6.420 9.745 1.00 87.00 177 THR A C 1
ATOM 1407 O O . THR A 1 177 ? -6.760 -5.540 10.592 1.00 87.00 177 THR A O 1
ATOM 1410 N N . VAL A 1 178 ? -7.528 -7.357 9.531 1.00 81.25 178 VAL A N 1
ATOM 1411 C CA . VAL A 1 1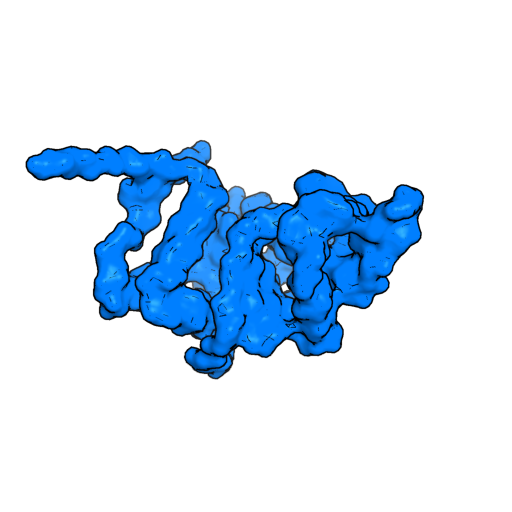78 ? -8.763 -7.418 10.328 1.00 81.25 178 VAL A CA 1
ATOM 1412 C C . VAL A 1 178 ? -8.457 -7.810 11.775 1.00 81.25 178 VAL A C 1
ATOM 1414 O O . VAL A 1 178 ? -8.812 -7.099 12.717 1.00 81.25 178 VAL A O 1
ATOM 1417 N N . ASP A 1 179 ? -7.785 -8.945 11.947 1.00 77.94 179 ASP A N 1
ATOM 1418 C CA . ASP A 1 179 ? -7.420 -9.487 13.252 1.00 77.94 179 ASP A CA 1
ATOM 1419 C C . ASP A 1 179 ? -5.960 -9.157 13.578 1.00 77.94 179 ASP A C 1
ATOM 1421 O O . ASP A 1 179 ? -5.114 -9.074 12.685 1.00 77.94 179 ASP A O 1
ATOM 1425 N N . LYS A 1 180 ? -5.637 -9.060 14.875 1.00 73.94 180 LYS A N 1
ATOM 1426 C CA . LYS A 1 180 ? -4.235 -9.075 15.301 1.00 73.94 180 LYS A CA 1
ATOM 1427 C C . LYS A 1 180 ? -3.608 -10.427 14.894 1.00 73.94 180 LYS A C 1
ATOM 1429 O O . LYS A 1 180 ? -4.204 -11.467 15.192 1.00 73.94 180 LYS A O 1
ATOM 1434 N N . PRO A 1 181 ? -2.424 -10.443 14.259 1.00 68.44 181 PRO A N 1
ATOM 1435 C CA . PRO A 1 181 ? -1.771 -11.659 13.807 1.00 68.44 181 PRO A CA 1
ATOM 1436 C C . PRO A 1 181 ? -1.584 -12.676 14.930 1.00 68.44 181 PRO A C 1
ATOM 1438 O O . PRO A 1 181 ? -1.077 -12.364 16.012 1.00 68.44 181 PRO A O 1
ATOM 1441 N N . VAL A 1 182 ? -1.959 -13.927 14.662 1.00 60.03 182 VAL A N 1
ATOM 1442 C CA . VAL A 1 182 ? -1.777 -15.017 15.626 1.00 60.03 182 VAL A CA 1
ATOM 1443 C C . VAL A 1 182 ? -0.289 -15.344 15.737 1.00 60.03 182 VAL A C 1
ATOM 1445 O O . VAL A 1 182 ? 0.337 -15.772 14.768 1.00 60.03 182 VAL A O 1
ATOM 1448 N N . GLY A 1 183 ? 0.258 -15.168 16.941 1.00 54.81 183 GLY A N 1
ATOM 1449 C CA . GLY A 1 183 ? 1.664 -15.417 17.251 1.00 54.81 183 GLY A CA 1
ATOM 1450 C C . GLY A 1 183 ? 2.589 -14.207 17.161 1.00 54.81 183 GLY A C 1
ATOM 1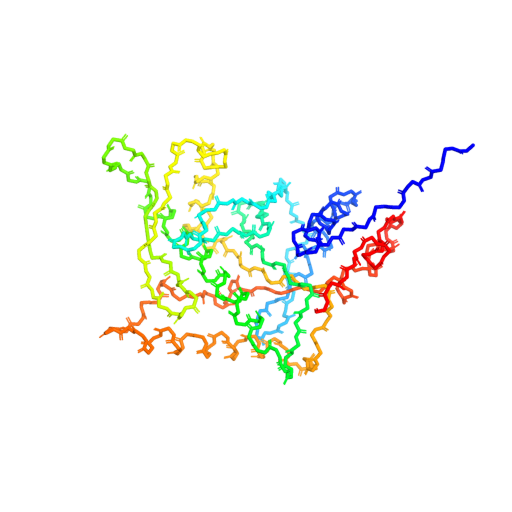451 O O . GLY A 1 183 ? 3.703 -14.317 17.655 1.00 54.81 183 GLY A O 1
ATOM 1452 N N . GLY A 1 184 ? 2.102 -13.069 16.657 1.00 51.34 184 GLY A N 1
ATOM 1453 C CA . GLY A 1 184 ? 2.782 -11.776 16.752 1.00 51.34 184 GLY A CA 1
ATOM 1454 C C . GLY A 1 184 ? 2.536 -11.145 18.124 1.00 51.34 184 GLY A C 1
ATOM 1455 O O . GLY A 1 184 ? 1.625 -10.327 18.290 1.00 51.34 184 GLY A O 1
ATOM 1456 N N . GLY A 1 185 ? 3.286 -11.599 19.132 1.00 57.12 185 GLY A N 1
ATOM 1457 C CA . GLY A 1 185 ? 3.286 -11.036 20.487 1.00 57.12 185 GLY A CA 1
ATOM 1458 C C . GLY A 1 185 ? 3.855 -9.609 20.538 1.00 57.12 185 GLY A C 1
ATOM 1459 O O . GLY A 1 185 ? 3.651 -8.808 19.627 1.00 57.12 185 GLY A O 1
ATOM 1460 N N . GLU A 1 186 ? 4.565 -9.270 21.615 1.00 57.62 186 GLU A N 1
ATOM 1461 C CA . GLU A 1 186 ? 5.511 -8.145 21.585 1.00 57.62 186 GLU A CA 1
ATOM 1462 C C . GLU A 1 186 ? 6.577 -8.454 20.519 1.00 57.62 186 GLU A C 1
ATOM 1464 O O . GLU A 1 186 ? 7.226 -9.497 20.597 1.00 57.62 186 GLU A O 1
ATOM 1469 N N . GLY A 1 187 ? 6.720 -7.609 19.491 1.00 69.31 187 GLY A N 1
ATOM 1470 C CA . GLY A 1 187 ? 7.702 -7.817 18.421 1.00 69.31 187 GLY A CA 1
ATOM 1471 C C . GLY A 1 187 ? 7.153 -8.087 17.016 1.00 69.31 187 GLY A C 1
ATOM 1472 O O . GLY A 1 187 ? 7.963 -8.309 16.117 1.00 69.31 187 GLY A O 1
ATOM 1473 N N . TYR A 1 188 ? 5.837 -8.023 16.768 1.00 77.31 188 TYR A N 1
ATOM 1474 C CA . TYR A 1 188 ? 5.302 -8.130 15.395 1.00 77.31 188 TYR A CA 1
ATOM 1475 C C . TYR A 1 188 ? 5.892 -7.072 14.450 1.00 77.31 188 TYR A C 1
ATOM 1477 O O . TYR A 1 188 ? 6.189 -7.346 13.291 1.00 77.31 188 TYR A O 1
ATOM 1485 N N . GLU A 1 189 ? 6.135 -5.865 14.957 1.00 82.44 189 GLU A N 1
ATOM 1486 C CA . GLU A 1 189 ? 6.818 -4.808 14.222 1.00 82.44 189 GLU A CA 1
ATOM 1487 C C . GLU A 1 189 ? 8.203 -5.249 13.714 1.00 82.44 189 GLU A C 1
ATOM 1489 O O . GLU A 1 189 ? 8.594 -4.862 12.614 1.00 82.44 189 GLU A O 1
ATOM 1494 N N . LYS A 1 190 ? 8.916 -6.105 14.460 1.00 82.81 190 LYS A N 1
ATOM 1495 C CA . LYS A 1 190 ? 10.200 -6.686 14.041 1.00 82.81 190 LYS A CA 1
ATOM 1496 C C . LYS A 1 190 ? 10.007 -7.839 13.060 1.00 82.81 190 LYS A C 1
ATOM 1498 O O . LYS A 1 190 ? 10.780 -7.949 12.114 1.00 82.81 190 LYS A O 1
ATOM 1503 N N . GLU A 1 191 ? 8.986 -8.675 13.255 1.00 83.56 191 GLU A N 1
ATOM 1504 C CA . GLU A 1 191 ? 8.648 -9.758 12.320 1.00 83.56 191 GLU A CA 1
ATOM 1505 C C . GLU A 1 191 ? 8.351 -9.222 10.916 1.00 83.56 191 GLU A C 1
ATOM 1507 O O . GLU A 1 191 ? 8.851 -9.773 9.941 1.00 83.56 191 GLU A O 1
ATOM 1512 N N . LEU A 1 192 ? 7.626 -8.105 10.811 1.00 87.62 192 LEU A N 1
ATOM 1513 C CA . LEU A 1 192 ? 7.384 -7.416 9.542 1.00 87.62 192 LEU A CA 1
ATOM 1514 C C . LEU A 1 192 ? 8.690 -7.023 8.836 1.00 87.62 192 LEU A C 1
ATOM 1516 O O . LEU A 1 192 ? 8.852 -7.291 7.645 1.00 87.62 192 LEU A O 1
ATOM 1520 N N . CYS A 1 193 ? 9.645 -6.441 9.568 1.00 89.50 193 CYS A N 1
ATOM 1521 C CA . CYS A 1 193 ? 10.960 -6.101 9.019 1.00 89.50 193 CYS A CA 1
ATOM 1522 C C . CYS A 1 193 ? 11.755 -7.344 8.603 1.00 89.50 193 CYS A C 1
ATOM 1524 O O . CYS A 1 193 ? 12.422 -7.328 7.568 1.00 89.50 193 CYS A O 1
ATOM 1526 N N . ASN A 1 194 ? 11.683 -8.419 9.389 1.00 89.00 194 ASN A N 1
ATOM 1527 C CA . ASN A 1 194 ? 12.374 -9.671 9.092 1.00 89.00 194 ASN A CA 1
ATOM 1528 C C . ASN A 1 194 ? 11.816 -10.325 7.824 1.00 89.00 194 ASN A C 1
ATOM 1530 O O . ASN A 1 194 ? 12.587 -10.717 6.952 1.00 89.00 194 ASN A O 1
ATOM 1534 N N . GLU A 1 195 ? 10.492 -10.399 7.687 1.00 89.88 195 GLU A N 1
ATOM 1535 C CA . GLU A 1 195 ? 9.849 -10.973 6.503 1.00 89.88 195 GLU A CA 1
ATOM 1536 C C . GLU A 1 195 ? 10.082 -10.120 5.256 1.00 89.88 195 GLU A C 1
ATOM 1538 O O . GLU A 1 195 ? 10.340 -10.674 4.187 1.00 89.88 195 GLU A O 1
ATOM 1543 N N . LEU A 1 196 ? 10.090 -8.790 5.386 1.00 92.50 196 LEU A N 1
ATOM 1544 C CA . LEU A 1 196 ? 10.468 -7.906 4.285 1.00 92.50 196 LEU A CA 1
ATOM 1545 C C . LEU A 1 196 ? 11.939 -8.098 3.883 1.00 92.50 196 LEU A C 1
ATOM 1547 O O . LEU A 1 196 ? 12.237 -8.219 2.698 1.00 92.50 196 LEU A O 1
ATOM 1551 N N . SER A 1 197 ? 12.845 -8.228 4.855 1.00 92.62 197 SER A N 1
ATOM 1552 C CA . SER A 1 197 ? 14.263 -8.522 4.598 1.00 92.62 197 SER A CA 1
ATOM 1553 C C . SER A 1 197 ? 14.458 -9.890 3.933 1.00 92.62 197 SER A C 1
ATOM 1555 O O . SER A 1 197 ? 15.329 -10.056 3.080 1.00 92.62 197 SER A O 1
ATOM 1557 N N . ASN A 1 198 ? 13.658 -10.890 4.313 1.00 92.62 198 ASN A N 1
ATOM 1558 C CA . ASN A 1 198 ? 13.669 -12.209 3.684 1.00 92.62 198 ASN A CA 1
ATOM 1559 C C . ASN A 1 198 ? 13.176 -12.129 2.235 1.00 92.62 198 ASN A C 1
ATOM 1561 O O . ASN A 1 198 ? 13.828 -12.672 1.345 1.00 92.62 198 ASN A O 1
ATOM 1565 N N . LEU A 1 199 ? 12.083 -11.401 1.987 1.00 93.94 199 LEU A N 1
ATOM 1566 C CA . LEU A 1 199 ? 11.587 -11.150 0.637 1.00 93.94 199 LEU A CA 1
ATOM 1567 C C . LEU A 1 199 ? 12.641 -10.428 -0.216 1.00 93.94 199 LEU A C 1
ATOM 1569 O O . LEU A 1 199 ? 12.892 -10.841 -1.340 1.00 93.94 199 LEU A O 1
ATOM 1573 N N . GLU A 1 200 ? 13.320 -9.412 0.318 1.00 95.00 200 GLU A N 1
ATOM 1574 C CA . GLU A 1 200 ? 14.390 -8.700 -0.394 1.00 95.00 200 GLU A CA 1
ATOM 1575 C C . GLU A 1 200 ? 15.551 -9.619 -0.793 1.00 95.00 200 GLU A C 1
ATOM 1577 O O . GLU A 1 200 ? 16.066 -9.510 -1.910 1.00 95.00 200 GLU A O 1
ATOM 1582 N N . LYS A 1 201 ? 15.939 -10.560 0.077 1.00 94.12 201 LYS A N 1
ATOM 1583 C CA . LYS A 1 201 ? 16.951 -11.577 -0.248 1.00 94.12 201 LYS A CA 1
ATOM 1584 C C . LYS A 1 201 ? 16.486 -12.498 -1.372 1.00 94.12 201 LYS A C 1
ATOM 1586 O O . LYS A 1 201 ? 17.266 -12.765 -2.281 1.00 94.12 201 LYS A O 1
ATOM 1591 N N . GLU A 1 202 ? 15.233 -12.952 -1.331 1.00 94.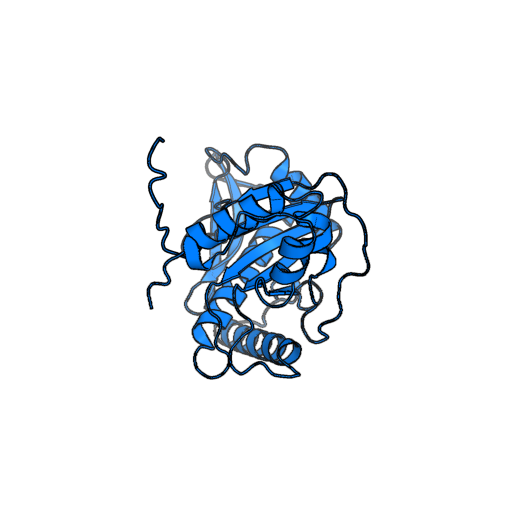62 202 GLU A N 1
ATOM 1592 C CA . GLU A 1 202 ? 14.643 -13.783 -2.387 1.00 94.62 202 GLU A CA 1
ATOM 1593 C C . GLU A 1 202 ? 14.642 -13.035 -3.732 1.00 94.62 202 GLU A C 1
ATOM 1595 O O . GLU A 1 202 ? 15.133 -13.567 -4.726 1.00 94.62 202 GLU A O 1
ATOM 1600 N N . VAL A 1 203 ? 14.202 -11.771 -3.756 1.00 94.25 203 VAL A N 1
ATOM 1601 C CA . VAL A 1 203 ? 14.248 -10.926 -4.963 1.00 94.25 203 VAL A CA 1
ATOM 1602 C C . VAL A 1 203 ? 15.677 -10.756 -5.465 1.00 94.25 203 VAL A C 1
ATOM 1604 O O . VAL A 1 203 ? 15.945 -10.968 -6.644 1.00 94.25 203 VAL A O 1
ATOM 1607 N N . SER A 1 204 ? 16.609 -10.416 -4.574 1.00 94.12 204 SER A N 1
ATOM 1608 C CA . SER A 1 204 ? 18.018 -10.215 -4.929 1.00 94.12 204 SER A CA 1
ATOM 1609 C C . SER A 1 204 ? 18.654 -11.481 -5.501 1.00 94.12 204 SER A C 1
ATOM 1611 O O . SER A 1 204 ? 19.470 -11.393 -6.412 1.00 94.12 204 SER A O 1
ATOM 1613 N N . SER A 1 205 ? 18.259 -12.660 -5.010 1.00 93.94 205 SER A N 1
ATOM 1614 C CA . SER A 1 205 ? 18.768 -13.948 -5.496 1.00 93.94 205 SER A CA 1
ATOM 1615 C C . SER A 1 205 ? 18.327 -14.284 -6.925 1.00 93.94 205 SER A C 1
ATOM 1617 O O . SER A 1 205 ? 19.013 -15.032 -7.617 1.00 93.94 205 SER A O 1
ATOM 1619 N N . ASN A 1 206 ? 17.223 -13.690 -7.388 1.00 92.19 206 ASN A N 1
ATOM 1620 C CA . ASN A 1 206 ? 16.706 -13.850 -8.746 1.00 92.19 206 ASN A CA 1
ATOM 1621 C C . ASN A 1 206 ? 17.332 -12.867 -9.755 1.00 92.19 206 ASN A C 1
ATOM 1623 O O . ASN A 1 206 ? 16.979 -12.896 -10.935 1.00 92.19 206 ASN A O 1
ATOM 1627 N N . LEU A 1 207 ? 18.229 -11.974 -9.318 1.00 90.25 207 LEU A N 1
ATOM 1628 C CA . LEU A 1 207 ? 18.843 -10.952 -10.165 1.00 90.25 207 LEU A CA 1
ATOM 1629 C C . LEU A 1 207 ? 20.295 -11.296 -10.504 1.00 90.25 207 LEU A C 1
ATOM 1631 O O . LEU A 1 207 ? 21.059 -11.773 -9.671 1.00 90.25 207 LEU A O 1
ATOM 1635 N N . SER A 1 208 ? 20.710 -10.972 -11.732 1.00 88.25 208 SER A N 1
ATOM 1636 C CA . SER A 1 208 ? 22.114 -11.064 -12.160 1.00 88.25 208 SER A CA 1
ATOM 1637 C C . SER A 1 208 ? 22.991 -9.927 -11.621 1.00 88.25 208 SER A C 1
ATOM 1639 O O . SER A 1 208 ? 24.213 -9.971 -11.751 1.00 88.25 208 SER A O 1
ATOM 1641 N N . HIS A 1 209 ? 22.374 -8.894 -11.044 1.00 86.75 209 HIS A N 1
ATOM 1642 C CA . HIS A 1 209 ? 23.028 -7.700 -10.520 1.00 86.75 209 HIS A CA 1
ATOM 1643 C C . HIS A 1 209 ? 22.424 -7.312 -9.166 1.00 86.75 209 HIS A C 1
ATOM 1645 O O . HIS A 1 209 ? 21.277 -7.671 -8.891 1.00 86.75 209 HIS A O 1
ATOM 1651 N N . PRO A 1 210 ? 23.161 -6.560 -8.327 1.00 88.69 210 PRO A N 1
ATOM 1652 C CA . PRO A 1 210 ? 22.632 -6.070 -7.064 1.00 88.69 210 PRO A CA 1
ATOM 1653 C C . PRO A 1 210 ? 21.333 -5.285 -7.252 1.00 88.69 210 PRO A C 1
ATOM 1655 O O . PRO A 1 210 ? 21.212 -4.466 -8.163 1.00 88.69 210 PRO A O 1
ATOM 1658 N N . LEU A 1 211 ? 20.378 -5.523 -6.355 1.00 90.44 211 LEU A N 1
ATOM 1659 C CA . LEU A 1 211 ? 19.123 -4.791 -6.317 1.00 90.44 211 LEU A CA 1
ATOM 1660 C C . LEU A 1 211 ? 19.382 -3.319 -5.972 1.00 90.44 211 LEU A C 1
ATOM 1662 O O . LEU A 1 211 ? 19.900 -3.002 -4.892 1.00 90.44 211 LEU A O 1
ATOM 1666 N N . ASP A 1 212 ? 18.990 -2.447 -6.895 1.00 91.06 212 ASP A N 1
ATOM 1667 C CA . ASP A 1 212 ? 19.084 -0.997 -6.764 1.00 91.06 212 ASP A CA 1
ATOM 1668 C C . ASP A 1 212 ? 18.321 -0.485 -5.532 1.00 91.06 212 ASP A C 1
ATOM 1670 O O . ASP A 1 212 ? 17.235 -0.974 -5.215 1.00 91.06 212 ASP A O 1
ATOM 1674 N N . SER A 1 213 ? 18.891 0.497 -4.830 1.00 89.75 213 SER A N 1
ATOM 1675 C CA . SER A 1 213 ? 18.324 1.022 -3.585 1.00 89.75 213 SER A CA 1
ATOM 1676 C C . SER A 1 213 ? 16.974 1.688 -3.797 1.00 89.75 213 SER A C 1
ATOM 1678 O O . SER A 1 213 ? 16.098 1.521 -2.955 1.00 89.75 213 SER A O 1
ATOM 1680 N N . GLU A 1 214 ? 16.777 2.390 -4.920 1.00 91.44 214 GLU A N 1
ATOM 1681 C CA . GLU A 1 214 ? 15.485 3.020 -5.219 1.00 91.44 214 GLU A CA 1
ATOM 1682 C C . GLU A 1 214 ? 14.400 1.988 -5.495 1.00 91.44 214 GLU A C 1
ATOM 1684 O O . GLU A 1 214 ? 13.232 2.283 -5.315 1.00 91.44 214 GLU A O 1
ATOM 1689 N N . THR A 1 215 ? 14.773 0.783 -5.933 1.00 93.69 215 THR A N 1
ATOM 1690 C CA . THR A 1 215 ? 13.825 -0.292 -6.235 1.00 93.69 215 THR A CA 1
ATOM 1691 C C . THR A 1 215 ? 13.363 -1.005 -4.963 1.00 93.69 215 THR A C 1
ATOM 1693 O O . THR A 1 215 ? 12.364 -1.712 -5.019 1.00 93.69 215 THR A O 1
ATOM 1696 N N . ARG A 1 216 ? 14.047 -0.856 -3.821 1.00 95.25 216 ARG A N 1
ATOM 1697 C CA . ARG A 1 216 ? 13.703 -1.530 -2.555 1.00 95.25 216 ARG A CA 1
ATOM 1698 C C . ARG A 1 216 ? 12.502 -0.876 -1.886 1.00 95.25 216 ARG A C 1
ATOM 1700 O O . ARG A 1 216 ? 12.419 0.345 -1.829 1.00 95.25 216 ARG A O 1
ATOM 1707 N N . LEU A 1 217 ? 11.605 -1.684 -1.314 1.00 95.69 217 LEU A N 1
ATOM 1708 C CA . LEU A 1 217 ? 10.490 -1.146 -0.536 1.00 95.69 217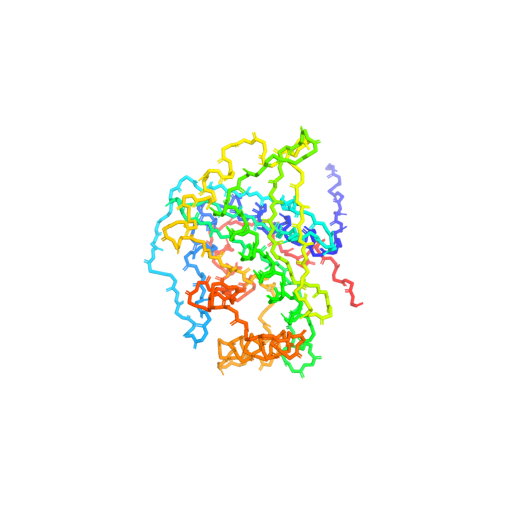 LEU A CA 1
ATOM 1709 C C . LEU A 1 217 ? 11.034 -0.371 0.691 1.00 95.69 217 LEU A C 1
ATOM 1711 O O . LEU A 1 217 ? 11.720 -0.964 1.527 1.00 95.69 217 LEU A O 1
ATOM 1715 N N . PRO A 1 218 ? 10.734 0.933 0.828 1.00 95.19 218 PRO A N 1
ATOM 1716 C CA . PRO A 1 218 ? 11.251 1.783 1.901 1.00 95.19 218 PRO A CA 1
ATOM 1717 C C . PRO A 1 218 ? 10.584 1.450 3.245 1.00 95.19 218 PRO A C 1
ATOM 1719 O O . PRO A 1 218 ? 9.440 1.833 3.505 1.00 95.19 218 PRO A O 1
ATOM 1722 N N . VAL A 1 219 ? 11.292 0.726 4.116 1.00 94.38 219 VAL A N 1
ATOM 1723 C CA . VAL A 1 219 ? 10.771 0.254 5.418 1.00 94.38 219 VAL A CA 1
ATOM 1724 C C . VAL A 1 219 ? 10.293 1.409 6.307 1.00 94.38 219 VAL A C 1
ATOM 1726 O O . VAL A 1 219 ? 9.293 1.278 7.008 1.00 94.38 219 VAL A O 1
ATOM 1729 N N . ASP A 1 220 ? 10.971 2.553 6.257 1.00 94.38 220 ASP A N 1
ATOM 1730 C CA . ASP A 1 220 ? 10.648 3.774 7.005 1.00 94.38 220 ASP A CA 1
ATOM 1731 C C . ASP A 1 220 ? 9.326 4.430 6.572 1.00 94.38 220 ASP A C 1
ATOM 1733 O O . ASP A 1 220 ? 8.759 5.237 7.307 1.00 94.38 220 ASP A O 1
ATOM 1737 N N . ARG A 1 221 ? 8.800 4.042 5.407 1.00 95.88 221 ARG A N 1
ATOM 1738 C CA . ARG A 1 221 ? 7.502 4.482 4.880 1.00 95.88 221 ARG A CA 1
ATOM 1739 C C . ARG A 1 221 ? 6.448 3.372 4.916 1.00 95.88 221 ARG A C 1
ATOM 1741 O O . ARG A 1 221 ? 5.361 3.551 4.362 1.00 95.88 221 ARG A O 1
ATOM 1748 N N . CYS A 1 222 ? 6.747 2.250 5.576 1.00 97.12 222 CYS A N 1
ATOM 1749 C CA . CYS A 1 222 ? 5.835 1.127 5.762 1.00 97.12 222 CYS A CA 1
ATOM 1750 C C . CYS A 1 222 ? 5.127 1.183 7.122 1.00 97.12 222 CYS A C 1
ATOM 1752 O O . CYS A 1 222 ? 5.744 1.354 8.179 1.00 97.12 222 CYS A O 1
ATOM 1754 N N . TRP A 1 223 ? 3.815 0.972 7.091 1.00 96.12 223 TRP A N 1
ATOM 1755 C CA . TRP A 1 223 ? 2.926 1.085 8.240 1.00 96.12 223 TRP A CA 1
ATOM 1756 C C . TRP A 1 223 ? 1.991 -0.113 8.332 1.00 96.12 223 TRP A C 1
ATOM 1758 O O . TRP A 1 223 ? 1.662 -0.738 7.326 1.00 96.12 223 TRP A O 1
ATOM 1768 N N . TYR A 1 224 ? 1.520 -0.419 9.535 1.00 93.56 224 TYR A N 1
ATOM 1769 C CA . TYR A 1 224 ? 0.504 -1.442 9.748 1.00 93.56 224 TYR A CA 1
ATOM 1770 C C . TYR A 1 224 ? -0.580 -0.992 10.727 1.00 93.56 224 TYR A C 1
ATOM 1772 O O . TYR A 1 224 ? -0.365 -0.117 11.575 1.00 93.56 224 TYR A O 1
ATOM 1780 N N . LEU A 1 225 ? -1.748 -1.624 10.616 1.00 91.62 225 LEU A N 1
ATOM 1781 C CA . LEU A 1 225 ? -2.908 -1.365 11.465 1.00 91.62 225 LEU A CA 1
ATOM 1782 C C . LEU A 1 225 ? -3.782 -2.617 11.624 1.00 91.62 225 LEU A C 1
ATOM 1784 O O . LEU A 1 225 ? -3.885 -3.425 10.701 1.00 91.62 225 LEU A O 1
ATOM 1788 N N . TYR A 1 226 ? -4.439 -2.754 12.779 1.00 88.75 226 TYR A N 1
ATOM 1789 C CA . TYR A 1 226 ? -5.427 -3.796 13.062 1.00 88.75 226 TYR A CA 1
ATOM 1790 C C . TYR A 1 226 ? -6.822 -3.199 13.214 1.00 88.75 226 TYR A C 1
ATOM 1792 O O . TYR A 1 226 ? -7.019 -2.316 14.050 1.00 88.75 226 TYR A O 1
ATOM 1800 N N . TRP A 1 227 ? -7.825 -3.747 12.528 1.00 86.81 227 TRP A N 1
ATOM 1801 C CA . TRP A 1 227 ? -9.212 -3.348 12.769 1.00 86.81 227 TRP A CA 1
ATOM 1802 C C . TRP A 1 227 ? -9.635 -3.651 14.213 1.00 86.81 227 TRP A C 1
ATOM 1804 O O . TRP A 1 227 ? -9.862 -2.724 14.992 1.00 86.81 227 TRP A O 1
ATOM 1814 N N . LYS A 1 228 ? -9.668 -4.932 14.614 1.00 82.94 228 LYS A N 1
ATOM 1815 C CA . LYS A 1 228 ? -10.139 -5.337 15.956 1.00 82.94 228 LYS A CA 1
ATOM 1816 C C . LYS A 1 228 ? -9.223 -4.878 17.095 1.00 82.94 228 LYS A C 1
ATOM 1818 O O . LYS A 1 228 ? -9.643 -4.800 18.245 1.00 82.94 228 LYS A O 1
ATOM 1823 N N . GLY A 1 229 ? -7.958 -4.578 16.789 1.00 81.19 229 GLY A N 1
ATOM 1824 C CA . GLY A 1 229 ? -6.956 -4.178 17.781 1.00 81.19 229 GLY A CA 1
ATOM 1825 C C . GLY A 1 229 ? -6.822 -2.667 17.982 1.00 81.19 229 GLY A C 1
ATOM 1826 O O . GLY A 1 229 ? -6.646 -2.223 19.115 1.00 81.19 229 GLY A O 1
ATOM 1827 N N . ASP A 1 230 ? -6.892 -1.877 16.908 1.00 86.12 230 ASP A N 1
ATOM 1828 C CA . ASP A 1 230 ? -6.565 -0.447 16.948 1.00 86.12 230 ASP A CA 1
ATOM 1829 C C . ASP A 1 230 ? -7.768 0.468 16.651 1.00 86.12 230 ASP A C 1
ATOM 1831 O O . ASP A 1 230 ? -7.798 1.598 17.149 1.00 86.12 230 ASP A O 1
ATOM 1835 N N . ILE A 1 231 ? -8.761 -0.008 15.884 1.00 88.62 231 ILE A N 1
ATOM 1836 C CA . ILE A 1 231 ? -9.888 0.805 15.395 1.00 88.62 231 ILE A CA 1
ATOM 1837 C C . ILE A 1 231 ? -11.206 0.482 16.109 1.00 88.62 231 ILE A C 1
ATOM 1839 O O . ILE A 1 231 ? -11.857 1.385 16.630 1.00 88.62 231 ILE A O 1
ATOM 1843 N N . GLU A 1 232 ? -11.611 -0.789 16.144 1.00 87.19 232 GLU A N 1
ATOM 1844 C CA . GLU A 1 232 ? -12.990 -1.221 16.425 1.00 87.19 232 GLU A CA 1
ATOM 1845 C C . GLU A 1 232 ? -13.554 -0.666 17.738 1.00 87.19 232 GLU A C 1
ATOM 1847 O O . GLU A 1 232 ? -14.666 -0.141 17.782 1.00 87.19 232 GLU A O 1
ATOM 1852 N N . ARG A 1 233 ? -12.768 -0.710 18.819 1.00 85.75 233 ARG A N 1
ATOM 1853 C CA . ARG A 1 233 ? -13.193 -0.157 20.111 1.00 85.75 233 ARG A CA 1
ATOM 1854 C C . ARG A 1 233 ? -13.486 1.343 20.021 1.00 85.75 233 ARG A C 1
ATOM 1856 O O . ARG A 1 233 ? -14.477 1.793 20.586 1.00 85.75 233 ARG A O 1
ATOM 1863 N N . LYS A 1 234 ? -12.630 2.113 19.344 1.00 87.75 234 LYS A N 1
ATOM 1864 C CA . LYS A 1 234 ? -12.783 3.571 19.204 1.00 87.75 234 LYS A CA 1
ATOM 1865 C C . LYS A 1 234 ? -13.958 3.914 18.296 1.00 87.75 234 LYS A C 1
ATOM 1867 O O . LYS A 1 234 ? -14.741 4.792 18.635 1.00 87.75 234 LYS A O 1
ATOM 1872 N N . TYR A 1 235 ? -14.107 3.167 17.205 1.00 86.69 235 TYR A N 1
ATOM 1873 C CA . TYR A 1 235 ? -15.256 3.251 16.309 1.00 86.69 235 TYR A CA 1
ATOM 1874 C C . TYR A 1 235 ? -16.574 3.071 17.081 1.00 86.69 235 TYR A C 1
ATOM 1876 O O . TYR A 1 235 ? -17.445 3.936 17.044 1.00 86.69 235 TYR A O 1
ATOM 1884 N N . ASN A 1 236 ? -16.672 2.014 17.893 1.00 84.44 236 ASN A N 1
ATOM 1885 C CA . ASN A 1 236 ? -17.853 1.754 18.721 1.00 84.44 236 ASN A CA 1
ATOM 1886 C C . ASN A 1 236 ? -18.091 2.839 19.790 1.00 84.44 236 ASN A C 1
ATOM 1888 O O . ASN A 1 236 ? -19.237 3.157 20.096 1.00 84.44 236 ASN A O 1
ATOM 1892 N N . GLN A 1 237 ? -17.028 3.420 20.360 1.00 84.81 237 GLN A N 1
ATOM 1893 C CA . GLN A 1 237 ? -17.121 4.499 21.355 1.00 84.81 237 GLN A CA 1
ATOM 1894 C C . GLN A 1 237 ? -17.637 5.822 20.778 1.00 84.81 237 GLN A C 1
ATOM 1896 O O . GLN A 1 237 ? -18.233 6.601 21.516 1.00 84.81 237 GLN A O 1
ATOM 1901 N N . GLN A 1 238 ? -17.454 6.070 19.479 1.00 83.81 238 GLN A N 1
ATOM 1902 C CA . GLN A 1 238 ? -18.005 7.248 18.799 1.00 83.81 238 GLN A CA 1
ATOM 1903 C C . GLN A 1 238 ? -19.513 7.121 18.501 1.00 83.81 238 GLN A C 1
ATOM 1905 O O . GLN A 1 238 ? -20.077 7.961 17.807 1.00 83.81 238 GLN A O 1
ATOM 1910 N N . GLY A 1 239 ? -20.186 6.080 19.009 1.00 68.19 239 GLY A N 1
ATOM 1911 C CA . GLY A 1 239 ? -21.606 5.837 18.746 1.00 68.19 239 GLY A CA 1
ATOM 1912 C C . GLY A 1 239 ? -21.890 5.409 17.304 1.00 68.19 239 GLY A C 1
ATOM 1913 O O . GLY A 1 239 ? -23.053 5.340 16.906 1.00 68.19 239 GLY A O 1
ATOM 1914 N N . CYS A 1 240 ? -20.846 5.095 16.525 1.00 70.12 240 CYS A N 1
ATOM 1915 C CA . CYS A 1 240 ? -20.950 4.508 15.195 1.00 70.12 240 CYS A CA 1
ATOM 1916 C C . CYS A 1 240 ? -21.447 3.049 15.357 1.00 70.12 240 CYS A C 1
ATOM 1918 O O . C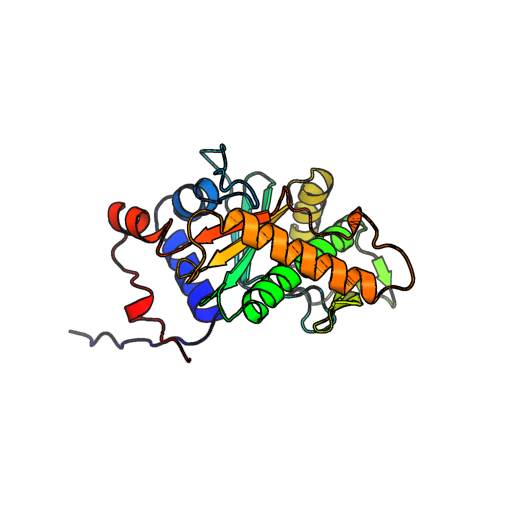YS A 1 240 ? -20.679 2.092 15.369 1.00 70.12 240 CYS A O 1
ATOM 1920 N N . HIS A 1 241 ? -22.754 2.866 15.577 1.00 62.34 241 HIS A N 1
ATOM 1921 C CA . HIS A 1 241 ? -23.403 1.564 15.757 1.00 62.34 241 HIS A CA 1
ATOM 1922 C C . HIS A 1 241 ? -24.070 1.104 14.459 1.00 62.34 241 HIS A C 1
ATOM 1924 O O . HIS A 1 241 ? -25.251 1.356 14.240 1.00 62.34 241 HIS A O 1
ATOM 1930 N N . ALA A 1 242 ? -23.315 0.415 13.602 1.00 55.22 242 ALA A N 1
ATOM 1931 C CA . ALA A 1 242 ? -23.876 -0.342 12.473 1.00 55.22 242 ALA A CA 1
ATOM 1932 C C . ALA A 1 242 ? -22.932 -1.408 11.889 1.00 55.22 242 ALA A C 1
ATOM 1934 O O . ALA A 1 242 ? -23.324 -2.118 10.966 1.00 55.22 242 ALA A O 1
ATOM 1935 N N . PHE A 1 243 ? -21.700 -1.541 12.391 1.00 60.00 243 PHE A N 1
ATOM 1936 C CA . PHE A 1 243 ? -20.698 -2.367 11.732 1.00 60.00 243 PHE A CA 1
ATOM 1937 C C . PHE A 1 243 ? -20.026 -3.348 12.689 1.00 60.00 243 PHE A C 1
ATOM 1939 O O . PHE A 1 243 ? -19.053 -3.022 13.364 1.00 60.00 243 PHE A O 1
ATOM 1946 N N . LYS A 1 244 ? -20.534 -4.581 12.716 1.00 64.06 244 LYS A N 1
ATOM 1947 C CA . LYS A 1 244 ? -19.738 -5.735 13.128 1.00 64.06 244 LYS A CA 1
ATOM 1948 C C . LYS A 1 244 ? -19.351 -6.474 11.865 1.00 64.06 244 LYS A C 1
ATOM 1950 O O . LYS A 1 244 ? -20.212 -7.037 11.193 1.00 64.06 244 LYS A O 1
ATOM 1955 N N . LEU A 1 245 ? -18.060 -6.477 11.546 1.00 65.12 245 LEU A N 1
ATOM 1956 C CA . LEU A 1 245 ? -17.555 -7.180 10.368 1.00 65.12 245 LEU A CA 1
ATOM 1957 C C . LEU A 1 245 ? -18.019 -8.650 10.377 1.00 65.12 245 LEU A C 1
ATOM 1959 O O . LEU A 1 245 ? -18.395 -9.176 9.342 1.00 65.12 245 LEU A O 1
ATOM 1963 N N . GLU A 1 246 ? -18.087 -9.277 11.553 1.00 63.22 246 GLU A N 1
ATOM 1964 C CA . GLU A 1 246 ? -18.522 -10.668 11.747 1.00 63.22 246 GLU A CA 1
ATOM 1965 C C . GLU A 1 246 ? -20.006 -10.926 11.427 1.00 63.22 246 GLU A C 1
ATOM 1967 O O . GLU A 1 246 ? -20.361 -12.053 11.090 1.00 63.22 246 GLU A O 1
ATOM 1972 N N . ASP A 1 247 ? -20.863 -9.899 11.479 1.00 56.31 247 ASP A N 1
ATOM 1973 C CA . ASP A 1 247 ? -22.300 -10.035 11.198 1.00 56.31 247 ASP A CA 1
ATOM 1974 C C . ASP A 1 247 ? -22.595 -10.037 9.682 1.00 56.31 247 ASP A C 1
ATOM 1976 O O . ASP A 1 247 ? -23.660 -10.488 9.255 1.00 56.31 247 ASP A O 1
ATOM 1980 N N . ILE A 1 248 ? -21.660 -9.539 8.859 1.00 59.09 248 ILE A N 1
ATOM 1981 C CA . ILE A 1 248 ? -21.850 -9.280 7.416 1.00 59.09 248 ILE A CA 1
ATOM 1982 C C . ILE A 1 248 ? -20.834 -10.058 6.562 1.00 59.09 248 ILE A C 1
ATOM 1984 O O . ILE A 1 248 ? -21.149 -10.507 5.455 1.00 59.09 248 ILE A O 1
ATOM 1988 N N . TYR A 1 249 ? -19.616 -10.250 7.069 1.00 59.62 249 TYR A N 1
ATOM 1989 C CA . TYR A 1 249 ? -18.528 -10.931 6.378 1.00 59.62 249 TYR A CA 1
ATOM 1990 C C . TYR A 1 249 ? -18.424 -12.392 6.803 1.00 59.62 249 TYR A C 1
ATOM 1992 O O . TYR A 1 249 ? -18.147 -12.716 7.960 1.00 59.62 249 TYR A O 1
ATOM 2000 N N . VAL A 1 250 ? -18.564 -13.291 5.833 1.00 57.19 250 VAL A N 1
ATOM 2001 C CA . VAL A 1 250 ? -18.358 -14.721 6.048 1.00 57.19 250 VAL A CA 1
ATOM 2002 C C . VAL A 1 250 ? -16.976 -15.099 5.535 1.00 57.19 250 VAL A C 1
ATOM 2004 O O . VAL A 1 250 ? -16.712 -15.119 4.332 1.00 57.19 250 VAL A O 1
ATOM 2007 N N . ARG A 1 251 ? -16.082 -15.439 6.466 1.00 59.19 251 ARG A N 1
ATOM 2008 C CA . ARG A 1 251 ? -14.744 -15.939 6.143 1.00 59.19 251 ARG A CA 1
ATOM 2009 C C . ARG A 1 251 ? -14.859 -17.321 5.491 1.00 59.19 251 ARG A C 1
ATOM 2011 O O . ARG A 1 251 ? -15.282 -18.274 6.143 1.00 59.19 251 ARG A O 1
ATOM 2018 N N . ILE A 1 252 ? -14.442 -17.440 4.233 1.00 50.03 252 ILE A N 1
ATOM 2019 C CA . ILE A 1 252 ? -14.178 -18.744 3.613 1.00 50.03 252 ILE A CA 1
ATOM 2020 C C . ILE A 1 252 ? -12.769 -19.146 4.059 1.00 50.03 252 ILE A C 1
ATOM 2022 O O . ILE A 1 252 ? -11.832 -18.366 3.899 1.00 50.03 252 ILE A O 1
ATOM 2026 N N . LYS A 1 253 ? -12.658 -20.288 4.742 1.00 45.59 253 LYS A N 1
ATOM 2027 C CA . LYS A 1 253 ? -11.380 -20.823 5.232 1.00 45.59 253 LYS A CA 1
ATOM 2028 C C . LYS A 1 253 ? -10.573 -21.456 4.112 1.00 45.59 253 LYS A C 1
ATOM 2030 O O . LYS A 1 253 ? -11.206 -22.082 3.237 1.00 45.59 253 LYS A O 1
#